Protein AF-A0A497IH81-F1 (afdb_monomer_lite)

Structure (mmCIF, N/CA/C/O backbone):
data_AF-A0A497IH81-F1
#
_entry.id   AF-A0A497IH81-F1
#
loop_
_atom_site.group_PDB
_atom_site.id
_atom_site.type_symbol
_atom_site.label_atom_id
_atom_site.label_alt_id
_atom_site.label_comp_id
_atom_site.label_asym_id
_atom_site.label_entity_id
_atom_site.label_seq_id
_atom_site.pdbx_PDB_ins_code
_atom_site.Cartn_x
_atom_site.Cartn_y
_atom_site.Cartn_z
_atom_site.occupancy
_atom_site.B_iso_or_equiv
_atom_site.auth_seq_id
_atom_site.auth_comp_id
_atom_site.auth_asym_id
_atom_site.auth_atom_id
_atom_site.pdbx_PDB_model_num
ATOM 1 N N . MET A 1 1 ? 4.148 -11.929 8.843 1.00 61.00 1 MET A N 1
ATOM 2 C CA . MET A 1 1 ? 2.865 -11.918 8.112 1.00 61.00 1 MET A CA 1
ATOM 3 C C . MET A 1 1 ? 1.764 -12.230 9.102 1.00 61.00 1 MET A C 1
ATOM 5 O O . MET A 1 1 ? 2.042 -12.974 10.034 1.00 61.00 1 MET A O 1
ATOM 9 N N . ILE A 1 2 ? 0.586 -11.619 8.957 1.00 70.62 2 ILE A N 1
ATOM 10 C CA . ILE A 1 2 ? -0.540 -11.852 9.871 1.00 70.62 2 ILE A CA 1
ATOM 11 C C . ILE A 1 2 ? -1.003 -13.308 9.686 1.00 70.62 2 ILE A C 1
ATOM 13 O O . ILE A 1 2 ? -1.305 -13.685 8.551 1.00 70.62 2 ILE A O 1
ATOM 17 N N . PRO A 1 3 ? -1.006 -14.147 10.740 1.00 80.69 3 PRO A N 1
ATOM 18 C CA . PRO A 1 3 ? -1.568 -15.491 10.659 1.00 80.69 3 PRO A CA 1
ATOM 19 C C . PRO A 1 3 ? -3.035 -15.436 10.228 1.00 80.69 3 PRO A C 1
ATOM 21 O O . PRO A 1 3 ? -3.759 -14.546 10.663 1.00 80.69 3 PRO A O 1
ATOM 24 N N . TYR A 1 4 ? -3.478 -16.398 9.416 1.00 88.88 4 TYR A N 1
ATOM 25 C CA . TYR A 1 4 ? -4.874 -16.497 8.964 1.00 88.88 4 TYR A CA 1
ATOM 26 C C . TYR A 1 4 ? -5.379 -15.273 8.179 1.00 88.88 4 TYR A C 1
ATOM 28 O O . TYR A 1 4 ? -6.547 -14.899 8.295 1.00 88.88 4 TYR A O 1
ATOM 36 N N . LEU A 1 5 ? -4.497 -14.620 7.409 1.00 93.50 5 LEU A N 1
ATOM 37 C CA . LEU A 1 5 ? -4.839 -13.458 6.580 1.00 93.50 5 LEU A CA 1
ATOM 38 C C . LEU A 1 5 ? -6.088 -13.704 5.719 1.00 93.50 5 LEU A C 1
ATOM 40 O O . LEU A 1 5 ? -6.977 -12.860 5.682 1.00 93.50 5 LEU A O 1
ATOM 44 N N . ASP A 1 6 ? -6.168 -14.875 5.095 1.00 94.19 6 ASP A N 1
ATOM 45 C CA . ASP A 1 6 ? -7.303 -15.354 4.303 1.00 94.19 6 ASP A CA 1
ATOM 46 C C . ASP A 1 6 ? -8.637 -15.265 5.061 1.00 94.19 6 ASP A C 1
ATOM 48 O O . ASP A 1 6 ? -9.638 -14.807 4.515 1.00 94.19 6 ASP A O 1
ATOM 52 N N . ARG A 1 7 ? -8.650 -15.619 6.351 1.00 95.25 7 ARG A N 1
ATOM 53 C CA . ARG A 1 7 ? -9.864 -15.570 7.179 1.00 95.25 7 ARG A CA 1
ATOM 54 C C . ARG A 1 7 ? -10.299 -14.142 7.481 1.00 95.25 7 ARG A C 1
ATOM 56 O O . ARG A 1 7 ? -11.493 -13.858 7.469 1.00 95.25 7 ARG A O 1
ATOM 63 N N . TYR A 1 8 ? -9.350 -13.242 7.748 1.00 93.88 8 TYR A N 1
ATOM 64 C CA . TYR A 1 8 ? -9.667 -11.825 7.951 1.00 93.88 8 TYR A CA 1
ATOM 65 C C . TYR A 1 8 ? -10.258 -11.204 6.683 1.00 93.88 8 TYR A C 1
ATOM 67 O O . TYR A 1 8 ? -11.238 -10.463 6.764 1.00 93.88 8 TYR A O 1
ATOM 75 N N . VAL A 1 9 ? -9.687 -11.539 5.523 1.00 96.69 9 VAL A N 1
ATOM 76 C CA . VAL A 1 9 ? -10.183 -11.083 4.222 1.00 96.69 9 VAL A CA 1
ATOM 77 C C . VAL A 1 9 ? -11.589 -11.627 3.954 1.00 96.69 9 VAL A C 1
ATOM 79 O O . VAL A 1 9 ? -12.484 -10.845 3.645 1.00 96.69 9 VAL A O 1
ATOM 82 N N . ASP A 1 10 ? -11.818 -12.931 4.135 1.00 97.06 10 ASP A N 1
ATOM 83 C CA . ASP A 1 10 ? -13.129 -13.563 3.930 1.00 97.06 10 ASP A CA 1
ATOM 84 C C . ASP A 1 10 ? -14.220 -12.925 4.805 1.00 97.06 10 ASP A C 1
ATOM 86 O O . ASP A 1 10 ? -15.277 -12.541 4.302 1.00 97.06 10 ASP A O 1
ATOM 90 N N . VAL A 1 11 ? -13.953 -12.721 6.100 1.00 97.25 11 VAL A N 1
ATOM 91 C CA . VAL A 1 11 ? -14.910 -12.063 7.006 1.00 97.25 11 VAL A CA 1
ATOM 92 C C . VAL A 1 11 ? -15.228 -10.639 6.544 1.00 97.25 11 VAL A C 1
ATOM 94 O O . VAL A 1 11 ? -16.402 -10.272 6.487 1.00 97.25 11 VAL A O 1
ATOM 97 N N . ALA A 1 12 ? -14.219 -9.842 6.184 1.00 96.69 12 ALA A N 1
ATOM 98 C CA . ALA A 1 12 ? -14.437 -8.476 5.711 1.00 96.69 12 ALA A CA 1
ATOM 99 C C . ALA A 1 12 ? -15.262 -8.439 4.411 1.00 96.69 12 ALA A C 1
ATOM 101 O O . ALA A 1 12 ? -16.205 -7.653 4.302 1.00 96.69 12 ALA A O 1
ATOM 102 N N . LYS A 1 13 ? -14.987 -9.339 3.461 1.00 97.00 13 LYS A N 1
ATOM 103 C CA . LYS A 1 13 ? -15.743 -9.425 2.202 1.00 97.00 13 LYS A CA 1
ATOM 104 C C . LYS A 1 13 ? -17.188 -9.869 2.415 1.00 97.00 13 LYS A C 1
ATOM 106 O O . LYS A 1 13 ? -18.089 -9.307 1.799 1.00 97.00 13 LYS A O 1
ATOM 111 N N . ARG A 1 14 ? -17.453 -10.806 3.336 1.00 97.56 14 ARG A N 1
ATOM 112 C CA . ARG A 1 14 ? -18.829 -11.208 3.707 1.00 97.56 14 ARG A CA 1
ATOM 113 C C . ARG A 1 14 ? -19.648 -10.070 4.313 1.00 97.56 14 ARG A C 1
ATOM 115 O O . ARG A 1 14 ? -20.869 -10.083 4.206 1.00 97.56 14 ARG A O 1
ATOM 122 N N . LEU A 1 15 ? -18.986 -9.092 4.928 1.00 97.44 15 LEU A N 1
ATOM 123 C CA . LEU A 1 15 ? -19.614 -7.866 5.427 1.00 97.44 15 LEU A CA 1
ATOM 124 C C . LEU A 1 15 ? -19.797 -6.795 4.333 1.00 97.44 15 LEU A C 1
ATOM 126 O O . LEU A 1 15 ? -20.306 -5.715 4.622 1.00 97.44 15 LEU A O 1
ATOM 130 N N . GLY A 1 16 ? -19.415 -7.088 3.085 1.00 97.38 16 GLY A N 1
ATOM 131 C CA . GLY A 1 16 ? -19.578 -6.198 1.935 1.00 97.38 16 GLY A CA 1
ATOM 132 C C . GLY A 1 16 ? -18.447 -5.186 1.745 1.00 97.38 16 GLY A C 1
ATOM 133 O O . GLY A 1 16 ? -18.622 -4.228 0.993 1.00 97.38 16 GLY A O 1
ATOM 134 N N . TYR A 1 17 ? -17.302 -5.357 2.415 1.00 97.12 17 TYR A N 1
ATOM 135 C CA . TYR A 1 17 ? -16.148 -4.474 2.241 1.00 97.12 17 TYR A CA 1
ATOM 136 C C . TYR A 1 17 ? -15.266 -4.902 1.062 1.00 97.12 17 TYR A C 1
ATOM 138 O O . TYR A 1 17 ? -15.066 -6.092 0.826 1.00 97.12 17 TYR A O 1
ATOM 146 N N . CYS A 1 18 ? -14.685 -3.913 0.379 1.00 96.56 18 CYS A N 1
ATOM 147 C CA . CYS A 1 18 ? -13.552 -4.106 -0.525 1.00 96.56 18 CYS A CA 1
ATOM 148 C C . CYS A 1 18 ? -12.262 -4.187 0.301 1.00 96.56 18 CYS A C 1
ATOM 150 O O . CYS A 1 18 ? -12.055 -3.383 1.218 1.00 96.56 18 CYS A O 1
ATOM 152 N N . VAL A 1 19 ? -11.411 -5.164 0.001 1.00 97.12 19 VAL A N 1
ATOM 153 C CA . VAL A 1 19 ? -10.234 -5.499 0.797 1.00 97.12 19 VAL A CA 1
ATOM 154 C C . VAL A 1 19 ? -8.971 -5.405 -0.046 1.00 97.12 19 VAL A C 1
ATOM 156 O O . VAL A 1 19 ? -8.788 -6.146 -1.010 1.00 97.12 19 VAL A O 1
ATOM 159 N N . THR A 1 20 ? -8.050 -4.555 0.400 1.00 96.81 20 THR A N 1
ATOM 160 C CA . THR A 1 20 ? -6.701 -4.440 -0.157 1.00 96.81 20 THR A CA 1
ATOM 161 C C . THR A 1 20 ? -5.677 -5.013 0.816 1.00 96.81 20 THR A C 1
ATOM 163 O O . THR A 1 20 ? -5.653 -4.648 1.995 1.00 96.81 20 THR A O 1
ATOM 166 N N . VAL A 1 21 ? -4.784 -5.873 0.326 1.00 96.81 21 VAL A N 1
ATOM 167 C CA . VAL A 1 21 ? -3.624 -6.360 1.084 1.00 96.81 21 VAL A CA 1
ATOM 168 C C . VAL A 1 21 ? -2.382 -5.592 0.658 1.00 96.81 21 VAL A C 1
ATOM 170 O O . VAL A 1 21 ? -1.907 -5.725 -0.465 1.00 96.81 21 VAL A O 1
ATOM 173 N N . VAL A 1 22 ? -1.808 -4.824 1.584 1.00 95.00 22 VAL A N 1
ATOM 174 C CA . VAL A 1 22 ? -0.529 -4.136 1.367 1.00 95.00 22 VAL A CA 1
ATOM 175 C C . VAL A 1 22 ? 0.619 -5.039 1.821 1.00 95.00 22 VAL A C 1
ATOM 177 O O . VAL A 1 22 ? 0.644 -5.507 2.962 1.00 95.00 22 VAL A O 1
ATOM 180 N N . THR A 1 23 ? 1.592 -5.286 0.946 1.00 95.25 23 THR A N 1
ATOM 181 C CA . THR A 1 23 ? 2.711 -6.205 1.191 1.00 95.25 23 THR A CA 1
ATOM 182 C C . THR A 1 23 ? 4.042 -5.614 0.739 1.00 95.25 23 THR A C 1
ATOM 184 O O . THR A 1 23 ? 4.115 -4.855 -0.219 1.00 95.25 23 THR A O 1
ATOM 187 N N . ASN A 1 24 ? 5.134 -5.992 1.404 1.00 93.69 24 ASN A N 1
ATOM 188 C CA . ASN A 1 24 ? 6.488 -5.721 0.913 1.00 93.69 24 ASN A CA 1
ATOM 189 C C . ASN A 1 24 ? 6.994 -6.798 -0.063 1.00 93.69 24 ASN A C 1
ATOM 191 O O . ASN A 1 24 ? 8.121 -6.696 -0.529 1.00 93.69 24 ASN A O 1
ATOM 195 N N . GLY A 1 25 ? 6.206 -7.845 -0.327 1.00 94.50 25 GLY A N 1
ATOM 196 C CA . GLY A 1 25 ? 6.586 -8.956 -1.201 1.00 94.50 25 GLY A CA 1
ATOM 197 C C . GLY A 1 25 ? 7.387 -10.071 -0.520 1.00 94.50 25 GLY A C 1
ATOM 198 O O . GLY A 1 25 ? 7.880 -10.964 -1.203 1.00 94.50 25 GLY A O 1
ATOM 199 N N . PHE A 1 26 ? 7.527 -10.081 0.814 1.00 94.06 26 PHE A N 1
ATOM 200 C CA . PHE A 1 26 ? 8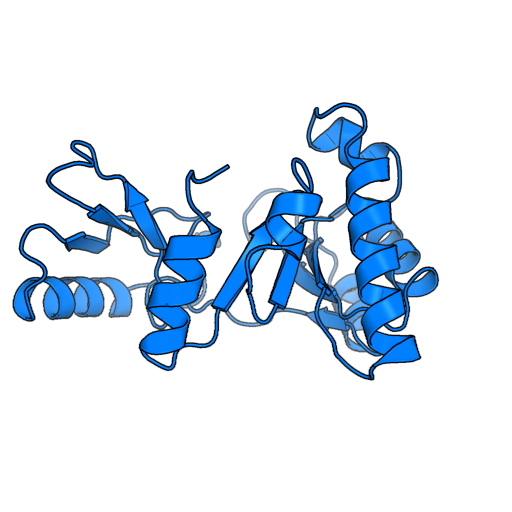.287 -11.140 1.496 1.00 94.06 26 PHE A CA 1
ATOM 201 C C . PHE A 1 26 ? 7.655 -12.532 1.317 1.00 94.06 26 PHE A C 1
ATOM 203 O O . PHE A 1 26 ? 8.387 -13.502 1.124 1.00 94.06 26 PHE A O 1
ATOM 210 N N . PHE A 1 27 ? 6.324 -12.628 1.361 1.00 94.12 27 PHE A N 1
ATOM 211 C CA . PHE A 1 27 ? 5.554 -13.865 1.166 1.00 94.12 27 PHE A CA 1
ATOM 212 C C . PHE A 1 27 ? 4.529 -13.650 0.038 1.00 94.12 27 PHE A C 1
ATOM 214 O O . PHE A 1 27 ? 3.377 -13.308 0.314 1.00 94.12 27 PHE A O 1
ATOM 221 N N . PRO A 1 28 ? 4.951 -13.758 -1.232 1.00 95.00 28 PRO A N 1
ATOM 222 C CA . PRO A 1 28 ? 4.112 -13.384 -2.366 1.00 95.00 28 PRO A CA 1
ATOM 223 C C . PRO A 1 28 ? 2.888 -14.294 -2.516 1.00 95.00 28 PRO A C 1
ATOM 225 O O . PRO A 1 28 ? 1.781 -13.790 -2.684 1.00 95.00 28 PRO A O 1
ATOM 228 N N . ASP A 1 29 ? 3.050 -15.608 -2.342 1.00 94.69 29 ASP A N 1
ATOM 229 C CA . ASP A 1 29 ? 1.943 -16.556 -2.501 1.00 94.69 29 ASP A CA 1
ATOM 230 C C . ASP A 1 29 ? 0.820 -16.292 -1.502 1.00 94.69 29 ASP A C 1
ATOM 232 O O . ASP A 1 29 ? -0.350 -16.326 -1.859 1.00 94.69 29 ASP A O 1
ATOM 236 N N . THR A 1 30 ? 1.140 -15.958 -0.254 1.00 94.31 30 THR A N 1
ATOM 237 C CA . THR A 1 30 ? 0.095 -15.655 0.727 1.00 94.31 30 THR A CA 1
ATOM 238 C C . THR A 1 30 ? -0.671 -14.377 0.386 1.00 94.31 30 THR A C 1
ATOM 240 O O . THR A 1 30 ? -1.854 -14.294 0.696 1.00 94.31 30 THR A O 1
ATOM 243 N N . ALA A 1 31 ? -0.040 -13.393 -0.263 1.00 95.06 31 ALA A N 1
ATOM 244 C CA . ALA A 1 31 ? -0.755 -12.218 -0.755 1.00 95.06 31 ALA A CA 1
ATOM 245 C C . ALA A 1 31 ? -1.686 -12.592 -1.923 1.00 95.06 31 ALA A C 1
ATOM 247 O O . ALA A 1 31 ? -2.870 -12.263 -1.873 1.00 95.06 31 ALA A O 1
ATOM 248 N N . LEU A 1 32 ? -1.184 -13.341 -2.914 1.00 94.69 32 LEU A N 1
ATOM 249 C CA . LEU A 1 32 ? -1.951 -13.782 -4.092 1.00 94.69 32 LEU A CA 1
ATOM 250 C C . LEU A 1 32 ? -3.177 -14.629 -3.724 1.00 94.69 32 LEU A C 1
ATOM 252 O O . LEU A 1 32 ? -4.253 -14.446 -4.293 1.00 94.69 32 LEU A O 1
ATOM 256 N N . HIS A 1 33 ? -3.027 -15.513 -2.737 1.00 94.25 33 HIS A N 1
ATOM 257 C CA . HIS A 1 33 ? -4.078 -16.427 -2.282 1.00 94.25 33 HIS A CA 1
ATOM 258 C C . HIS A 1 33 ? -4.901 -15.879 -1.106 1.00 94.25 33 HIS A C 1
ATOM 260 O O . HIS A 1 33 ? -5.699 -16.608 -0.525 1.00 94.25 33 HIS A O 1
ATOM 266 N N . SER A 1 34 ? -4.729 -14.606 -0.736 1.00 95.50 34 SER A N 1
ATOM 267 C CA . SER A 1 34 ? -5.453 -14.006 0.395 1.00 95.50 34 SER A CA 1
ATOM 268 C C . SER A 1 34 ? -6.955 -13.826 0.148 1.00 95.50 34 SER A C 1
ATOM 270 O O . SER A 1 34 ? -7.699 -13.626 1.101 1.00 95.50 34 SER A O 1
ATOM 272 N N . GLY A 1 35 ? -7.403 -13.867 -1.113 1.00 95.06 35 GLY A N 1
ATOM 273 C CA . GLY A 1 35 ? -8.784 -13.557 -1.508 1.00 95.06 35 GLY A CA 1
ATOM 274 C C . GLY A 1 35 ? -9.099 -12.057 -1.585 1.00 95.06 35 GLY A C 1
ATOM 275 O O . GLY A 1 35 ? -10.260 -11.689 -1.793 1.00 95.06 35 GLY A O 1
ATOM 276 N N . ALA A 1 36 ? -8.085 -11.203 -1.403 1.00 96.75 36 ALA A N 1
ATOM 277 C CA . ALA A 1 36 ? -8.209 -9.752 -1.489 1.00 96.75 36 ALA A CA 1
ATOM 278 C C . ALA A 1 36 ? -8.580 -9.305 -2.908 1.00 96.75 36 ALA A C 1
ATOM 280 O O . ALA A 1 36 ? -8.240 -9.980 -3.881 1.00 96.75 36 ALA A O 1
ATOM 281 N N . ASP A 1 37 ? -9.261 -8.165 -2.999 1.00 96.56 37 ASP A N 1
ATOM 282 C CA . ASP A 1 37 ? -9.638 -7.544 -4.271 1.00 96.56 37 ASP A CA 1
ATOM 283 C C . ASP A 1 37 ? -8.414 -6.902 -4.935 1.00 96.56 37 ASP A C 1
ATOM 285 O O . ASP A 1 37 ? -8.215 -7.025 -6.137 1.00 96.56 37 ASP A O 1
ATOM 289 N N . PHE A 1 38 ? -7.535 -6.300 -4.127 1.00 97.19 38 PHE A N 1
ATOM 290 C CA . PHE A 1 38 ? -6.280 -5.719 -4.596 1.00 97.19 38 PHE A CA 1
ATOM 291 C C . PHE A 1 38 ? -5.097 -6.113 -3.714 1.00 97.19 38 PHE A C 1
ATOM 293 O O . PHE A 1 38 ? -5.212 -6.282 -2.495 1.00 97.19 38 PHE A O 1
ATOM 300 N N . ILE A 1 39 ? -3.921 -6.189 -4.328 1.00 97.88 39 ILE A N 1
ATOM 301 C CA . ILE A 1 39 ? -2.638 -6.384 -3.659 1.00 97.88 39 ILE A CA 1
ATOM 302 C C . ILE A 1 39 ? -1.749 -5.187 -3.980 1.00 97.88 39 ILE A C 1
ATOM 304 O O . ILE A 1 39 ? -1.295 -5.023 -5.109 1.00 97.88 39 ILE A O 1
ATOM 308 N N . GLU A 1 40 ? -1.461 -4.370 -2.972 1.00 97.75 40 GLU A N 1
ATOM 309 C CA . GLU A 1 40 ? -0.520 -3.259 -3.094 1.00 97.75 40 GLU A CA 1
ATOM 310 C C . GLU A 1 40 ? 0.888 -3.719 -2.715 1.00 97.75 40 GLU A C 1
ATOM 312 O O . GLU A 1 40 ? 1.175 -4.037 -1.556 1.00 97.75 40 GLU A O 1
ATOM 317 N N . VAL A 1 41 ? 1.796 -3.732 -3.686 1.00 97.94 41 VAL A N 1
ATOM 318 C CA . VAL A 1 41 ? 3.186 -4.141 -3.486 1.00 97.94 41 VAL A CA 1
ATOM 319 C C . VAL A 1 41 ? 4.050 -2.911 -3.253 1.00 97.94 41 VAL A C 1
ATOM 321 O O . VAL A 1 41 ? 4.175 -2.046 -4.116 1.00 97.94 41 VAL A O 1
ATOM 324 N N . SER A 1 42 ? 4.670 -2.837 -2.077 1.00 96.69 42 SER A N 1
ATOM 325 C CA . SER A 1 42 ? 5.605 -1.766 -1.730 1.00 96.69 42 SER A CA 1
ATOM 326 C C . SER A 1 42 ? 6.904 -1.923 -2.517 1.00 96.69 42 SER A C 1
ATOM 328 O O . SER A 1 42 ? 7.727 -2.788 -2.198 1.00 96.69 42 SER A O 1
ATOM 330 N N . LEU A 1 43 ? 7.094 -1.068 -3.516 1.00 97.88 43 LEU A N 1
ATOM 331 C CA . LEU A 1 43 ? 8.258 -1.073 -4.391 1.00 97.88 43 LEU A CA 1
ATOM 332 C C . LEU A 1 43 ? 8.698 0.367 -4.656 1.00 97.88 43 LEU A C 1
ATOM 334 O O . LEU A 1 43 ? 8.019 1.101 -5.364 1.00 97.88 43 LEU A O 1
ATOM 338 N N . ASP A 1 44 ? 9.831 0.759 -4.073 1.00 96.62 44 ASP A N 1
ATOM 339 C CA . ASP A 1 44 ? 10.325 2.138 -4.148 1.00 96.62 44 ASP A CA 1
ATOM 340 C C . ASP A 1 44 ? 11.533 2.263 -5.089 1.00 96.62 44 ASP A C 1
ATOM 342 O O . ASP A 1 44 ? 11.788 3.339 -5.616 1.00 96.62 44 ASP A O 1
ATOM 346 N N . TYR A 1 45 ? 12.283 1.179 -5.305 1.00 97.94 45 TYR A N 1
ATOM 347 C CA . TYR A 1 45 ? 13.519 1.171 -6.088 1.00 97.94 45 TYR A CA 1
ATOM 348 C C . TYR A 1 45 ? 13.532 0.040 -7.122 1.00 97.94 45 TYR A C 1
ATOM 350 O O . TYR A 1 45 ? 12.950 -1.016 -6.896 1.00 97.94 45 TYR A O 1
ATOM 358 N N . TRP A 1 46 ? 14.241 0.212 -8.239 1.00 97.69 46 TRP A N 1
ATOM 359 C CA . TRP A 1 46 ? 14.361 -0.818 -9.268 1.00 97.69 46 TRP A CA 1
ATOM 360 C C . TRP A 1 46 ? 15.508 -1.788 -8.949 1.00 97.69 46 TRP A C 1
ATOM 362 O O . TRP A 1 46 ? 16.608 -1.381 -8.564 1.00 97.69 46 TRP A O 1
ATOM 372 N N . GLY A 1 47 ? 15.287 -3.088 -9.155 1.00 96.06 47 GLY A N 1
ATOM 373 C CA . GLY A 1 47 ? 16.341 -4.096 -9.040 1.00 96.06 47 GLY A CA 1
ATOM 374 C C . GLY A 1 47 ? 16.832 -4.330 -7.608 1.00 96.06 47 GLY A C 1
ATOM 375 O O . GLY A 1 47 ? 16.094 -4.211 -6.629 1.00 96.06 47 GLY A O 1
ATOM 376 N N . GLU A 1 48 ? 18.118 -4.666 -7.479 1.00 93.62 48 GLU A N 1
ATOM 377 C CA . GLU A 1 48 ? 18.751 -4.986 -6.192 1.00 93.62 48 GLU A CA 1
ATOM 378 C C . GLU A 1 48 ? 18.760 -3.812 -5.203 1.00 93.62 48 GLU A C 1
ATOM 380 O O . GLU A 1 48 ? 18.825 -4.040 -3.995 1.00 93.62 48 GLU A O 1
ATOM 385 N N . LYS A 1 49 ? 18.618 -2.565 -5.678 1.00 95.44 49 LYS A N 1
ATOM 386 C CA . LYS A 1 49 ? 18.507 -1.381 -4.809 1.00 95.44 49 LYS A CA 1
ATOM 387 C C . LYS A 1 49 ? 17.322 -1.510 -3.838 1.00 95.44 49 LYS A C 1
ATOM 389 O O . LYS A 1 49 ? 17.448 -1.127 -2.676 1.00 95.44 49 LYS A O 1
ATOM 394 N N . GLN A 1 50 ? 16.216 -2.140 -4.255 1.00 95.62 50 GLN A N 1
ATOM 395 C CA . GLN A 1 50 ? 15.072 -2.443 -3.380 1.00 95.62 50 GLN A CA 1
ATOM 396 C C . GLN A 1 50 ? 15.434 -3.428 -2.265 1.00 95.62 50 GLN A C 1
ATOM 398 O O . GLN A 1 50 ? 15.022 -3.284 -1.116 1.00 95.62 50 GLN A O 1
ATOM 403 N N . GLU A 1 51 ? 16.198 -4.461 -2.597 1.00 94.75 51 GLU A N 1
ATOM 404 C CA . GLU A 1 51 ? 16.638 -5.473 -1.641 1.00 94.75 51 GLU A CA 1
ATOM 405 C C . GLU A 1 51 ? 17.633 -4.895 -0.632 1.00 94.75 51 GLU A C 1
ATOM 407 O O . GLU A 1 51 ? 17.514 -5.154 0.568 1.00 94.75 51 GLU A O 1
ATOM 412 N N . GLN A 1 52 ? 18.559 -4.058 -1.100 1.00 94.38 52 GLN A N 1
ATOM 413 C CA . GLN A 1 52 ? 19.537 -3.373 -0.260 1.00 94.38 52 GLN A CA 1
ATOM 414 C C . GLN A 1 52 ? 18.864 -2.387 0.702 1.00 94.38 52 GLN A C 1
ATOM 416 O O . GLN A 1 52 ? 19.155 -2.411 1.900 1.00 94.38 52 GLN A O 1
ATOM 421 N N . SER A 1 53 ? 17.917 -1.574 0.217 1.00 92.50 53 SER A N 1
ATOM 422 C CA . SER A 1 53 ? 17.203 -0.597 1.052 1.00 92.50 53 SER A CA 1
ATOM 423 C C . SER A 1 53 ? 16.341 -1.271 2.124 1.00 92.50 53 SER A C 1
ATOM 425 O O . SER A 1 53 ? 16.280 -0.804 3.262 1.00 92.50 53 SER A O 1
ATOM 427 N N . ARG A 1 54 ? 15.721 -2.414 1.798 1.00 91.19 54 ARG A N 1
ATOM 428 C CA . ARG A 1 54 ? 14.871 -3.182 2.722 1.00 91.19 54 ARG A CA 1
ATOM 429 C C . ARG A 1 54 ? 15.635 -4.200 3.571 1.00 91.19 54 ARG A C 1
ATOM 431 O O . ARG A 1 54 ? 15.069 -4.698 4.541 1.00 91.19 54 ARG A O 1
ATOM 438 N N . ARG A 1 55 ? 16.897 -4.493 3.237 1.00 93.75 55 ARG A N 1
ATOM 439 C CA . ARG A 1 55 ? 17.756 -5.509 3.878 1.00 93.75 55 ARG A CA 1
ATOM 440 C C . ARG A 1 55 ? 17.130 -6.910 3.887 1.00 93.75 55 ARG A C 1
ATOM 442 O O . ARG A 1 55 ? 17.221 -7.635 4.876 1.00 93.75 55 ARG A O 1
ATOM 449 N N . VAL A 1 56 ? 16.484 -7.297 2.784 1.00 93.38 56 VAL A N 1
ATOM 450 C CA . VAL A 1 56 ? 15.807 -8.599 2.647 1.00 93.38 56 VAL A CA 1
ATOM 451 C C . VAL A 1 56 ? 16.309 -9.336 1.415 1.00 93.38 56 VAL A C 1
ATOM 453 O O . VAL A 1 56 ? 15.996 -8.954 0.291 1.00 93.38 56 VAL A O 1
ATOM 456 N N . LYS A 1 57 ? 17.016 -10.450 1.633 1.00 94.44 57 LYS A N 1
ATOM 457 C CA . LYS A 1 57 ? 17.589 -11.231 0.537 1.00 94.44 57 LYS A CA 1
ATOM 458 C C . LYS A 1 57 ? 16.530 -11.872 -0.366 1.00 94.44 57 LYS A C 1
ATOM 460 O O . LYS A 1 57 ? 15.616 -12.547 0.119 1.00 94.44 57 LYS A O 1
ATOM 465 N N . GLY A 1 58 ? 16.701 -11.741 -1.679 1.00 94.62 58 GLY A N 1
ATOM 466 C CA . GLY A 1 58 ? 15.803 -12.278 -2.700 1.00 94.62 58 GLY A CA 1
ATOM 467 C C . GLY A 1 58 ? 14.457 -11.557 -2.785 1.00 94.62 58 GLY A C 1
ATOM 468 O O . GLY A 1 58 ? 13.517 -12.120 -3.352 1.00 94.62 58 GLY A O 1
ATOM 469 N N . LEU A 1 59 ? 14.341 -10.357 -2.207 1.00 95.81 59 LEU A N 1
ATOM 470 C CA . LEU A 1 59 ? 13.099 -9.585 -2.206 1.00 95.81 59 LEU A CA 1
ATOM 471 C C . LEU A 1 59 ? 12.706 -9.175 -3.622 1.00 95.81 59 LEU A C 1
ATOM 473 O O . LEU A 1 59 ? 11.545 -9.326 -3.995 1.00 95.81 59 LEU A O 1
ATOM 477 N N . TRP A 1 60 ? 13.683 -8.730 -4.419 1.00 96.56 60 TRP A N 1
ATOM 478 C CA . TRP A 1 60 ? 13.450 -8.303 -5.797 1.00 96.56 60 TRP A CA 1
ATOM 479 C C . TRP A 1 60 ? 12.764 -9.401 -6.612 1.00 96.56 60 TRP A C 1
ATOM 481 O O . TRP A 1 60 ? 11.690 -9.178 -7.156 1.00 96.56 60 TRP A O 1
ATOM 491 N N . ARG A 1 61 ? 13.300 -10.630 -6.580 1.00 97.31 61 ARG A N 1
ATOM 492 C CA . ARG A 1 61 ? 12.717 -11.784 -7.285 1.00 97.31 61 ARG A CA 1
ATOM 493 C C . ARG A 1 61 ? 11.261 -12.049 -6.885 1.00 97.31 61 ARG A C 1
ATOM 495 O O . ARG A 1 61 ? 10.450 -12.392 -7.737 1.00 97.31 61 ARG A O 1
ATOM 502 N N . ARG A 1 62 ? 10.931 -11.923 -5.595 1.00 97.50 62 ARG A N 1
ATOM 503 C CA . ARG A 1 62 ? 9.567 -12.162 -5.089 1.00 97.50 62 ARG A CA 1
ATOM 504 C C . ARG A 1 62 ? 8.601 -11.059 -5.513 1.00 97.50 62 ARG A C 1
ATOM 506 O O . ARG A 1 62 ? 7.459 -11.357 -5.839 1.00 97.50 62 ARG A O 1
ATOM 513 N N . ILE A 1 63 ? 9.063 -9.809 -5.529 1.00 97.50 63 ILE A N 1
ATOM 514 C CA . ILE A 1 63 ? 8.289 -8.679 -6.050 1.00 97.50 63 ILE A CA 1
ATOM 515 C C . ILE A 1 63 ? 8.063 -8.848 -7.552 1.00 97.50 63 ILE A C 1
ATOM 517 O O . ILE A 1 63 ? 6.929 -8.744 -7.993 1.00 97.50 63 ILE A O 1
ATOM 521 N N . THR A 1 64 ? 9.100 -9.176 -8.327 1.00 97.62 64 THR A N 1
ATOM 522 C CA . THR A 1 64 ? 8.968 -9.442 -9.767 1.00 97.62 64 THR A CA 1
ATOM 523 C C . THR A 1 64 ? 7.937 -10.531 -10.041 1.00 97.62 64 THR A C 1
ATOM 525 O O . THR A 1 64 ? 7.093 -10.342 -10.901 1.00 97.62 64 THR A O 1
ATOM 528 N N . TYR A 1 65 ? 7.942 -11.622 -9.272 1.00 98.00 65 TYR A N 1
ATOM 529 C CA . TYR A 1 65 ? 6.906 -12.651 -9.378 1.00 98.00 65 TYR A CA 1
ATOM 530 C C . TYR A 1 65 ? 5.490 -12.089 -9.156 1.00 98.00 65 TYR A C 1
ATOM 532 O O . TYR A 1 65 ? 4.620 -12.334 -9.981 1.00 98.00 65 TYR A O 1
ATOM 540 N N . LEU A 1 66 ? 5.263 -11.265 -8.122 1.00 97.50 66 LEU A N 1
ATOM 541 C CA . LEU A 1 66 ? 3.961 -10.605 -7.920 1.00 97.50 66 LEU A CA 1
ATOM 542 C C . LEU A 1 66 ? 3.557 -9.710 -9.097 1.00 97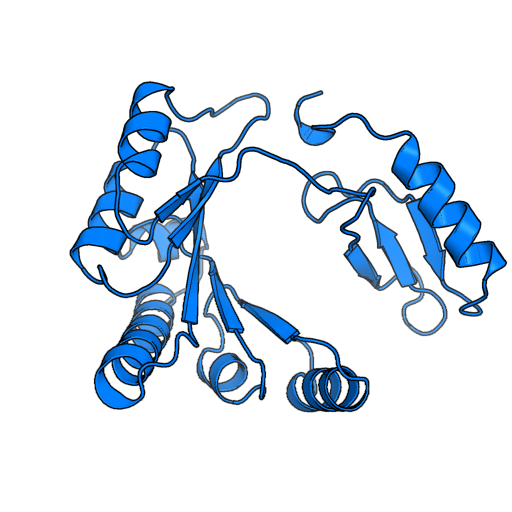.50 66 LEU A C 1
ATOM 544 O O . LEU A 1 66 ? 2.387 -9.687 -9.464 1.00 97.50 66 LEU A O 1
ATOM 548 N N . LEU A 1 67 ? 4.506 -8.965 -9.668 1.00 97.88 67 LEU A N 1
ATOM 549 C CA . LEU A 1 67 ? 4.230 -8.084 -10.802 1.00 97.88 67 LEU A CA 1
ATOM 550 C C . LEU A 1 67 ? 3.906 -8.879 -12.069 1.00 97.88 67 LEU A C 1
ATOM 552 O O . LEU A 1 67 ? 2.959 -8.530 -12.759 1.00 97.88 67 LEU A O 1
ATOM 556 N N . GLU A 1 68 ? 4.626 -9.963 -12.355 1.00 98.00 68 GLU A N 1
ATOM 557 C CA . GLU A 1 68 ? 4.324 -10.816 -13.512 1.00 98.00 68 GLU A CA 1
ATOM 558 C C . GLU A 1 68 ? 2.954 -11.501 -13.372 1.00 98.00 68 GLU A C 1
ATOM 560 O O . GLU A 1 68 ? 2.194 -11.545 -14.336 1.00 98.00 68 GLU A O 1
ATOM 565 N N . GLU A 1 69 ? 2.577 -11.946 -12.168 1.00 96.88 69 GLU A N 1
ATOM 566 C CA . GLU A 1 69 ? 1.223 -12.457 -11.903 1.00 96.88 69 GLU A CA 1
ATOM 567 C C . GLU A 1 69 ? 0.154 -11.368 -12.075 1.00 96.88 69 GLU A C 1
ATOM 569 O O . GLU A 1 69 ? -0.892 -11.598 -12.678 1.00 96.88 69 GLU A O 1
ATOM 574 N N . GLY A 1 70 ? 0.427 -10.154 -11.591 1.00 96.25 70 GLY A N 1
ATOM 575 C CA . GLY A 1 70 ? -0.436 -8.991 -11.787 1.00 96.25 70 GLY A CA 1
ATOM 576 C C . GLY A 1 70 ? -0.661 -8.657 -13.257 1.00 96.25 70 GLY A C 1
ATOM 577 O O . GLY A 1 70 ? -1.799 -8.520 -13.699 1.00 96.25 70 GLY A O 1
ATOM 578 N N . ARG A 1 71 ? 0.433 -8.579 -14.016 1.00 97.00 71 ARG A N 1
ATOM 579 C CA . ARG A 1 71 ? 0.432 -8.375 -15.463 1.00 97.00 71 ARG A CA 1
ATOM 580 C C . ARG A 1 71 ? -0.384 -9.446 -16.176 1.00 97.00 71 ARG A C 1
ATOM 582 O O . ARG A 1 71 ? -1.195 -9.110 -17.032 1.00 97.00 71 ARG A O 1
ATOM 589 N N . ARG A 1 72 ? -0.182 -10.717 -15.826 1.00 96.44 72 ARG A N 1
ATOM 590 C CA . ARG A 1 72 ? -0.918 -11.842 -16.409 1.00 96.44 72 ARG A CA 1
ATOM 591 C C . ARG A 1 72 ? -2.427 -11.683 -16.217 1.00 96.44 72 ARG A C 1
ATOM 593 O O . ARG A 1 72 ? -3.149 -11.747 -17.204 1.00 96.44 72 ARG A O 1
ATOM 600 N N . ASN A 1 73 ? -2.882 -11.365 -15.002 1.00 94.31 73 ASN A N 1
ATOM 601 C CA . ASN A 1 73 ? -4.307 -11.131 -14.725 1.00 94.31 73 ASN A CA 1
ATOM 602 C C . ASN A 1 73 ? -4.881 -9.991 -15.583 1.00 94.31 73 ASN A C 1
ATOM 604 O O . ASN A 1 73 ? -5.967 -10.115 -16.141 1.00 94.31 73 ASN A O 1
ATOM 608 N N . ILE A 1 74 ? -4.136 -8.897 -15.755 1.00 96.06 74 ILE A N 1
ATOM 609 C CA . ILE A 1 74 ? -4.591 -7.768 -16.578 1.00 96.06 74 ILE A CA 1
ATOM 610 C C . ILE A 1 74 ? -4.685 -8.166 -18.055 1.00 96.06 74 ILE A C 1
ATOM 612 O O . ILE A 1 74 ? -5.671 -7.851 -18.716 1.00 96.06 74 ILE A O 1
ATOM 616 N N . LEU A 1 75 ? -3.668 -8.849 -18.584 1.00 94.81 75 LEU A N 1
ATOM 617 C CA . LEU A 1 75 ? -3.592 -9.179 -20.009 1.00 94.81 75 LEU A CA 1
ATOM 618 C C . LEU A 1 75 ? -4.533 -10.319 -20.419 1.00 94.81 75 LEU A C 1
ATOM 620 O O . LEU A 1 75 ? -5.031 -10.312 -21.543 1.00 94.81 75 LEU A O 1
ATOM 624 N N . GLU A 1 76 ? -4.755 -11.297 -19.542 1.00 95.81 76 GLU A N 1
ATOM 625 C CA . GLU A 1 76 ? -5.561 -12.486 -19.841 1.00 95.81 76 GLU A CA 1
ATOM 626 C C . GLU A 1 76 ? -7.018 -12.336 -19.382 1.00 95.81 76 GLU A C 1
ATOM 628 O O . GLU A 1 76 ? -7.927 -12.792 -20.075 1.00 95.81 76 GLU A O 1
ATOM 633 N N . GLU A 1 77 ? -7.253 -11.675 -18.245 1.00 93.88 77 GLU A N 1
ATOM 634 C CA . GLU A 1 77 ? -8.567 -11.611 -17.587 1.00 93.88 77 GLU A CA 1
ATOM 635 C C . GLU A 1 77 ? -9.153 -10.189 -17.571 1.00 93.88 77 GLU A C 1
ATOM 637 O O . GLU A 1 77 ? -10.338 -10.007 -17.293 1.00 93.88 77 GLU A O 1
ATOM 642 N N . GLY A 1 78 ? -8.350 -9.168 -17.894 1.00 92.12 78 GLY A N 1
ATOM 643 C CA . GLY A 1 78 ? -8.761 -7.765 -17.814 1.00 92.12 78 GLY A CA 1
ATOM 644 C C . GLY A 1 78 ? -8.892 -7.243 -16.379 1.00 92.12 78 GLY A C 1
ATOM 645 O O . GLY A 1 78 ? -9.471 -6.176 -16.175 1.00 92.12 78 GLY A O 1
ATOM 646 N N . GLU A 1 79 ? -8.379 -7.975 -15.384 1.00 92.69 79 GLU A N 1
ATOM 647 C CA . GLU A 1 79 ? -8.534 -7.651 -13.964 1.00 92.69 79 GLU A CA 1
ATOM 648 C C . GLU A 1 79 ? -7.242 -7.083 -13.362 1.00 92.69 79 GLU A C 1
ATOM 650 O O . GLU A 1 79 ? -6.176 -7.703 -13.379 1.00 92.69 79 GLU A O 1
ATOM 655 N N . VAL A 1 80 ? -7.347 -5.901 -12.750 1.00 93.38 80 VAL A N 1
ATOM 656 C CA . VAL A 1 80 ? -6.254 -5.305 -11.976 1.00 93.38 80 VAL A CA 1
ATOM 657 C C . VAL A 1 80 ? -6.263 -5.885 -10.568 1.00 93.38 80 VAL A C 1
ATOM 659 O O . VAL A 1 80 ? -6.961 -5.391 -9.689 1.00 93.38 80 VAL A O 1
ATOM 662 N N . LYS A 1 81 ? -5.437 -6.905 -10.337 1.00 94.62 81 LYS A N 1
ATOM 663 C CA . LYS A 1 81 ? -5.289 -7.520 -9.008 1.00 94.62 81 LYS A CA 1
ATOM 664 C C . LYS A 1 81 ? -4.084 -7.015 -8.220 1.00 94.62 81 LYS A C 1
ATOM 666 O O . LYS A 1 81 ? -4.096 -7.009 -6.992 1.00 94.62 81 LYS A O 1
ATOM 671 N N . VAL A 1 82 ? -3.023 -6.607 -8.911 1.00 97.69 82 VAL A N 1
ATOM 672 C CA . VAL A 1 82 ? -1.769 -6.148 -8.299 1.00 97.69 82 VAL A CA 1
ATOM 673 C C . VAL A 1 82 ? -1.516 -4.707 -8.707 1.00 97.69 82 VAL A C 1
ATOM 675 O O . VAL A 1 82 ? -1.656 -4.348 -9.871 1.00 97.69 82 VAL A O 1
ATOM 678 N N . VAL A 1 83 ? -1.124 -3.897 -7.732 1.00 98.25 83 VAL A N 1
ATOM 679 C CA . VAL A 1 83 ? -0.828 -2.475 -7.877 1.00 98.25 83 VAL A CA 1
ATOM 680 C C . VAL A 1 83 ? 0.515 -2.203 -7.212 1.00 98.25 83 VAL A C 1
ATOM 682 O O . VAL A 1 83 ? 0.809 -2.728 -6.135 1.00 98.25 83 VAL A O 1
ATOM 685 N N . VAL A 1 84 ? 1.353 -1.377 -7.828 1.00 98.50 84 VAL A N 1
ATOM 686 C CA . VAL A 1 84 ? 2.584 -0.904 -7.191 1.00 98.50 84 VAL A CA 1
ATOM 687 C C . VAL A 1 84 ? 2.251 0.270 -6.283 1.00 98.50 84 VAL A C 1
ATOM 689 O O . VAL A 1 84 ? 1.606 1.226 -6.698 1.00 98.50 84 VAL A O 1
ATOM 692 N N . ARG A 1 85 ? 2.749 0.239 -5.049 1.00 97.44 85 ARG A N 1
ATOM 693 C CA . ARG A 1 85 ? 2.750 1.390 -4.146 1.00 97.44 85 ARG A CA 1
ATOM 694 C C . ARG A 1 85 ? 4.188 1.853 -3.942 1.00 97.44 85 ARG A C 1
ATOM 696 O O . ARG A 1 85 ? 4.947 1.202 -3.223 1.00 97.44 85 ARG A O 1
ATOM 703 N N . ALA A 1 86 ? 4.540 2.984 -4.540 1.00 96.50 86 ALA A N 1
ATOM 704 C CA . ALA A 1 86 ? 5.879 3.557 -4.477 1.00 96.50 86 ALA A CA 1
ATOM 705 C C . ALA A 1 86 ? 5.900 4.788 -3.571 1.00 96.50 86 ALA A C 1
ATOM 707 O O . ALA A 1 86 ? 5.066 5.682 -3.690 1.00 96.50 86 ALA A O 1
ATOM 708 N N . THR A 1 87 ? 6.864 4.862 -2.662 1.00 93.31 87 THR A N 1
ATOM 709 C CA . THR A 1 87 ? 7.187 6.091 -1.935 1.00 93.31 87 THR A CA 1
ATOM 710 C C . THR A 1 87 ? 8.190 6.877 -2.767 1.00 93.31 87 THR A C 1
ATOM 712 O O . THR A 1 87 ? 9.253 6.351 -3.081 1.00 93.31 87 THR A O 1
ATOM 715 N N . LEU A 1 88 ? 7.870 8.115 -3.141 1.00 94.00 88 LEU A N 1
ATOM 716 C CA . LEU A 1 88 ? 8.785 8.962 -3.908 1.00 94.00 88 LEU A CA 1
ATOM 717 C C . LEU A 1 88 ? 9.671 9.766 -2.948 1.00 94.00 88 LEU A C 1
ATOM 719 O O . LEU A 1 88 ? 9.174 10.568 -2.150 1.00 94.00 88 LEU A O 1
ATOM 723 N N . PHE A 1 89 ? 10.972 9.514 -3.047 1.00 91.88 89 PHE A N 1
ATOM 724 C CA . PHE A 1 89 ? 12.079 10.212 -2.397 1.00 91.88 89 PHE A CA 1
ATOM 725 C C . PHE A 1 89 ? 12.774 11.134 -3.418 1.00 91.88 89 PHE A C 1
ATOM 727 O O . PHE A 1 89 ? 12.307 11.279 -4.546 1.00 91.88 89 PHE A O 1
ATOM 734 N N . ASP A 1 90 ? 13.884 11.771 -3.044 1.00 91.31 90 ASP A N 1
ATOM 735 C CA . ASP A 1 90 ? 14.677 12.615 -3.956 1.00 91.31 90 ASP A CA 1
ATOM 736 C C . ASP A 1 90 ? 15.610 11.817 -4.890 1.00 91.31 90 ASP A C 1
ATOM 738 O O . ASP A 1 90 ? 16.210 12.389 -5.799 1.00 91.31 90 ASP A O 1
ATOM 742 N N . ASP A 1 91 ? 15.753 10.506 -4.665 1.00 93.94 91 ASP A N 1
ATOM 743 C CA . ASP A 1 91 ? 16.778 9.670 -5.298 1.00 93.94 91 ASP A CA 1
ATOM 744 C C . ASP A 1 91 ? 16.223 8.505 -6.134 1.00 93.94 91 ASP A C 1
ATOM 746 O O . ASP A 1 91 ? 16.999 7.706 -6.670 1.00 93.94 91 ASP A O 1
ATOM 750 N N . ASN A 1 92 ? 14.896 8.369 -6.230 1.00 95.88 92 ASN A N 1
ATOM 751 C CA . ASN A 1 92 ? 14.248 7.189 -6.812 1.00 95.88 92 ASN A CA 1
ATOM 752 C C . ASN A 1 92 ? 13.242 7.485 -7.932 1.00 95.88 92 ASN A C 1
ATOM 754 O O . ASN A 1 92 ? 12.592 6.566 -8.427 1.00 95.88 92 ASN A O 1
ATOM 758 N N . PHE A 1 93 ? 13.147 8.732 -8.397 1.00 97.31 93 PHE A N 1
ATOM 759 C CA . PHE A 1 93 ? 12.311 9.082 -9.550 1.00 97.31 93 PHE A CA 1
ATOM 760 C C . PHE A 1 93 ? 12.618 8.200 -10.776 1.00 97.31 93 PHE A C 1
ATOM 762 O O . PHE A 1 93 ? 11.724 7.588 -11.357 1.00 97.31 93 PHE A O 1
ATOM 769 N N . GLN A 1 94 ? 13.903 8.041 -11.116 1.00 97.81 94 GLN A N 1
ATOM 770 C CA . GLN A 1 94 ? 14.339 7.197 -12.238 1.00 97.81 94 GLN A CA 1
ATOM 771 C C . GLN A 1 94 ? 14.027 5.709 -12.033 1.00 97.81 94 GLN A C 1
ATOM 773 O O . GLN A 1 94 ? 13.868 4.970 -13.003 1.00 97.81 94 GLN A O 1
ATOM 778 N N . ASP A 1 95 ? 13.950 5.253 -10.784 1.00 98.25 95 ASP A N 1
ATOM 779 C CA . ASP A 1 95 ? 13.567 3.882 -10.468 1.00 98.25 95 ASP A CA 1
ATOM 780 C C . ASP A 1 95 ? 12.072 3.656 -10.744 1.00 98.25 95 ASP A C 1
ATOM 782 O O . ASP A 1 95 ? 11.715 2.662 -11.374 1.00 98.25 95 ASP A O 1
ATOM 786 N N . ILE A 1 96 ? 11.210 4.607 -10.366 1.00 98.19 96 ILE A N 1
ATOM 787 C CA . ILE A 1 96 ? 9.766 4.564 -10.651 1.00 98.19 96 ILE A CA 1
ATOM 788 C C . ILE A 1 96 ? 9.502 4.580 -12.161 1.00 98.19 96 ILE A C 1
ATOM 790 O O . ILE A 1 96 ? 8.711 3.769 -12.644 1.00 98.19 96 ILE A O 1
ATOM 794 N N . LEU A 1 97 ? 10.223 5.412 -12.924 1.00 98.19 97 LEU A N 1
ATOM 795 C CA . LEU A 1 97 ? 10.130 5.411 -14.389 1.00 98.19 97 LEU A CA 1
ATOM 796 C C . LEU A 1 97 ? 10.482 4.046 -14.994 1.00 98.19 97 LEU A C 1
ATOM 798 O O . LEU A 1 97 ? 9.794 3.576 -15.894 1.00 98.19 97 LEU A O 1
ATOM 802 N N . LYS A 1 98 ? 11.529 3.378 -14.495 1.00 98.38 98 LYS A N 1
ATOM 803 C CA . LYS A 1 98 ? 11.908 2.037 -14.972 1.00 98.38 98 LYS A CA 1
ATOM 804 C C . LYS A 1 98 ? 10.851 0.985 -14.651 1.00 98.38 98 LYS A C 1
ATOM 806 O O . LYS A 1 98 ? 10.616 0.098 -15.469 1.00 98.38 98 LYS A O 1
ATOM 811 N N . ILE A 1 99 ? 10.222 1.075 -13.476 1.00 98.25 99 ILE A N 1
ATOM 812 C CA . ILE A 1 99 ? 9.116 0.186 -13.097 1.00 98.25 99 ILE A CA 1
ATOM 813 C C . ILE A 1 99 ? 7.959 0.362 -14.085 1.00 98.25 99 ILE A C 1
ATOM 815 O O . ILE A 1 99 ? 7.511 -0.632 -14.653 1.00 98.25 99 ILE A O 1
ATOM 819 N N . HIS A 1 100 ? 7.545 1.607 -14.343 1.00 98.25 100 HIS A N 1
ATOM 820 C CA . HIS A 1 100 ? 6.495 1.934 -15.315 1.00 98.25 100 HIS A CA 1
ATOM 821 C C . HIS A 1 100 ? 6.829 1.428 -16.720 1.00 98.25 100 HIS A C 1
ATOM 823 O O . HIS A 1 100 ? 6.044 0.703 -17.315 1.00 98.25 100 HIS A O 1
ATOM 829 N N . GLN A 1 101 ? 8.037 1.705 -17.216 1.00 97.94 101 GLN A N 1
ATOM 830 C CA . GLN A 1 101 ? 8.473 1.250 -18.540 1.00 97.94 101 GLN A CA 1
ATOM 831 C C . GLN A 1 101 ? 8.445 -0.276 -18.685 1.00 97.94 101 GLN A C 1
ATOM 833 O O . GLN A 1 101 ? 8.191 -0.787 -19.776 1.00 97.94 101 GLN A O 1
ATOM 838 N N . ARG A 1 102 ? 8.728 -1.022 -17.609 1.00 97.81 102 ARG A N 1
ATOM 839 C CA . ARG A 1 102 ? 8.709 -2.489 -17.646 1.00 97.81 102 ARG A CA 1
ATOM 840 C C . ARG A 1 102 ? 7.302 -3.079 -17.526 1.00 97.81 102 ARG A C 1
ATOM 842 O O . ARG A 1 102 ? 7.075 -4.158 -18.085 1.00 97.81 102 ARG A O 1
ATOM 849 N N . TYR A 1 103 ? 6.425 -2.420 -16.776 1.00 97.56 103 TYR A N 1
ATOM 850 C CA . TYR A 1 103 ? 5.071 -2.873 -16.453 1.00 97.56 103 TYR A CA 1
ATOM 851 C C . TYR A 1 103 ? 4.049 -1.750 -16.699 1.00 97.56 103 TYR A C 1
ATOM 853 O O . TYR A 1 103 ? 3.394 -1.312 -15.752 1.00 97.56 103 TYR A O 1
ATOM 861 N N . PRO A 1 104 ? 3.915 -1.252 -17.942 1.00 96.94 104 PRO A N 1
ATOM 862 C CA . PRO A 1 104 ? 3.075 -0.088 -18.241 1.00 96.94 104 PRO A CA 1
ATOM 863 C C . PRO A 1 104 ? 1.586 -0.336 -17.960 1.00 96.94 104 PRO A C 1
ATOM 865 O O . PRO A 1 104 ? 0.821 0.602 -17.749 1.00 96.94 104 PRO A O 1
ATOM 868 N N . GLU A 1 105 ? 1.166 -1.600 -17.947 1.00 96.56 105 GLU A N 1
ATOM 869 C CA . GLU A 1 105 ? -0.189 -2.023 -17.602 1.00 96.56 105 GLU A CA 1
ATOM 870 C C . GLU A 1 105 ? -0.486 -2.042 -16.095 1.00 96.56 105 GLU A C 1
ATOM 872 O O . GLU A 1 105 ? -1.654 -1.990 -15.718 1.00 96.56 105 GLU A O 1
ATOM 877 N N . ILE A 1 106 ? 0.530 -2.124 -15.226 1.00 97.88 106 ILE A N 1
ATOM 878 C CA . ILE A 1 106 ? 0.323 -2.216 -13.775 1.00 97.88 106 ILE A CA 1
ATOM 879 C C . ILE A 1 106 ? 0.189 -0.806 -13.194 1.00 97.88 106 ILE A C 1
ATOM 881 O O . ILE A 1 106 ? 1.131 -0.019 -13.305 1.00 97.88 106 ILE A O 1
ATOM 885 N N . PRO A 1 107 ? -0.915 -0.483 -12.495 1.00 98.12 107 PRO A N 1
ATOM 886 C CA . PRO A 1 107 ? -1.050 0.814 -11.850 1.00 98.12 107 PRO A CA 1
ATOM 887 C C . PRO A 1 107 ? 0.029 1.067 -10.794 1.00 98.12 107 PRO A C 1
ATOM 889 O O . PRO A 1 107 ? 0.369 0.181 -10.003 1.00 98.12 107 PRO A O 1
ATOM 892 N N . ILE A 1 108 ? 0.531 2.300 -10.746 1.00 98.44 108 ILE A N 1
ATOM 893 C CA . ILE A 1 108 ? 1.533 2.757 -9.781 1.00 98.44 108 ILE A CA 1
ATOM 894 C C . ILE A 1 108 ? 0.956 3.907 -8.956 1.00 98.44 108 ILE A C 1
ATOM 896 O O . ILE A 1 108 ? 0.773 5.021 -9.440 1.00 98.44 108 ILE A O 1
ATOM 900 N N . LEU A 1 109 ? 0.714 3.656 -7.673 1.00 97.56 109 LEU A N 1
ATOM 901 C CA . LEU A 1 109 ? 0.329 4.666 -6.693 1.00 97.56 109 LEU A CA 1
ATOM 902 C C . LEU A 1 109 ? 1.589 5.283 -6.082 1.00 97.56 109 LEU A C 1
ATOM 904 O O . LEU A 1 109 ? 2.301 4.634 -5.309 1.00 97.56 109 LEU A O 1
ATOM 908 N N . VAL A 1 110 ? 1.857 6.545 -6.405 1.00 96.38 110 VAL A N 1
ATOM 909 C CA . VAL A 1 110 ? 3.054 7.266 -5.964 1.00 96.38 110 VAL A CA 1
ATOM 910 C C . VAL A 1 110 ? 2.738 8.152 -4.766 1.00 96.38 110 VAL A C 1
ATOM 912 O O . VAL A 1 110 ? 1.913 9.061 -4.826 1.00 96.38 110 VAL A O 1
ATOM 915 N N . MET A 1 111 ? 3.432 7.911 -3.659 1.00 91.75 111 MET A N 1
ATOM 916 C CA . MET A 1 111 ? 3.274 8.606 -2.386 1.00 91.75 111 MET A CA 1
ATOM 917 C C . MET A 1 111 ? 4.497 9.495 -2.131 1.00 91.75 111 MET A C 1
ATOM 919 O O . MET A 1 111 ? 5.507 8.998 -1.626 1.00 91.75 111 MET A O 1
ATOM 923 N N . PRO A 1 112 ? 4.454 10.795 -2.463 1.00 90.56 112 PRO A N 1
ATOM 924 C CA . PRO A 1 112 ? 5.603 11.666 -2.263 1.00 90.56 112 PRO A CA 1
ATOM 925 C C . PRO A 1 112 ? 5.874 11.928 -0.784 1.00 90.56 112 PRO A C 1
ATOM 927 O O . PRO A 1 112 ? 4.957 12.216 -0.006 1.00 90.56 112 PRO A O 1
ATOM 930 N N . VAL A 1 113 ? 7.149 11.875 -0.395 1.00 85.75 113 VAL A N 1
ATOM 931 C CA . VAL A 1 113 ? 7.580 12.326 0.930 1.00 85.75 113 VAL A CA 1
ATOM 932 C C . VAL A 1 113 ? 7.443 13.845 1.011 1.00 85.75 113 VAL A C 1
ATOM 934 O O . VAL A 1 113 ? 7.985 14.586 0.197 1.00 85.75 113 VAL A O 1
ATOM 937 N N . ARG A 1 114 ? 6.700 14.320 2.017 1.00 76.12 114 ARG A N 1
ATOM 938 C CA . ARG A 1 114 ? 6.431 15.755 2.231 1.00 76.12 114 ARG A CA 1
ATOM 939 C C . ARG A 1 114 ? 7.180 16.357 3.435 1.00 76.12 114 ARG A C 1
ATOM 941 O O . ARG A 1 114 ? 7.327 17.579 3.509 1.00 76.12 114 ARG A O 1
ATOM 948 N N . GLY A 1 115 ? 7.665 15.512 4.353 1.00 67.44 115 GLY A N 1
ATOM 949 C CA . GLY A 1 115 ? 8.355 15.880 5.602 1.00 67.44 115 GLY A CA 1
ATOM 950 C C . GLY A 1 115 ? 9.836 16.265 5.440 1.00 67.44 115 GLY A C 1
ATOM 951 O O . GLY A 1 115 ? 10.407 16.155 4.358 1.00 67.44 115 GLY A O 1
ATOM 952 N N . TYR A 1 116 ? 10.439 16.782 6.516 1.00 58.03 116 TYR A N 1
ATOM 953 C CA . TYR A 1 116 ? 11.771 17.406 6.535 1.00 58.03 116 TYR A CA 1
ATOM 954 C C . TYR A 1 116 ? 12.887 16.368 6.303 1.00 58.03 116 TYR A C 1
ATOM 956 O O . TYR A 1 116 ? 12.953 15.387 7.035 1.00 58.03 116 TYR A O 1
ATOM 964 N N . ILE A 1 117 ? 13.735 16.619 5.296 1.00 61.50 117 ILE A N 1
ATOM 965 C CA . ILE A 1 117 ? 15.103 16.113 5.006 1.00 61.50 117 ILE A CA 1
ATOM 966 C C . ILE A 1 117 ? 15.237 15.700 3.528 1.00 61.50 117 ILE A C 1
ATOM 968 O O . ILE A 1 117 ? 16.222 16.079 2.907 1.00 61.50 117 ILE A O 1
ATOM 972 N N . VAL A 1 118 ? 14.251 15.012 2.938 1.00 70.12 118 VAL A N 1
ATOM 973 C CA . VAL A 1 118 ? 14.361 14.451 1.577 1.00 70.12 118 VAL A CA 1
ATOM 974 C C . VAL A 1 118 ? 13.039 14.624 0.826 1.00 70.12 118 VAL A C 1
ATOM 976 O O . VAL A 1 118 ? 12.088 13.885 1.082 1.00 70.12 118 VAL A O 1
ATOM 979 N N . LYS A 1 119 ? 12.942 15.631 -0.050 1.00 82.06 119 LYS A N 1
ATOM 980 C CA . LYS A 1 119 ? 11.714 15.919 -0.809 1.00 82.06 119 LYS A CA 1
ATOM 981 C C . LYS A 1 119 ? 11.939 15.699 -2.304 1.00 82.06 119 LYS A C 1
ATOM 983 O O . LYS A 1 119 ? 12.956 16.172 -2.811 1.00 82.06 119 LYS A O 1
ATOM 988 N N . PRO A 1 120 ? 10.989 15.063 -3.006 1.00 86.56 120 PRO A N 1
ATOM 989 C CA . PRO A 1 120 ? 11.020 14.986 -4.461 1.00 86.56 120 PRO A CA 1
ATOM 990 C C . PRO A 1 120 ? 10.989 16.375 -5.093 1.00 86.56 120 PRO A C 1
ATOM 992 O O . PRO A 1 120 ? 10.411 17.312 -4.523 1.00 86.56 120 PRO A O 1
ATOM 995 N N . LYS A 1 121 ? 11.577 16.510 -6.280 1.00 91.00 121 LYS A N 1
ATOM 996 C CA . LYS A 1 121 ? 11.524 17.769 -7.029 1.00 91.00 121 LYS A CA 1
ATOM 997 C C . LYS A 1 121 ? 10.136 17.966 -7.633 1.00 91.00 121 LYS A C 1
ATOM 999 O O . LYS A 1 121 ? 9.426 17.008 -7.930 1.00 91.00 121 LYS A O 1
ATOM 1004 N N . LYS A 1 122 ? 9.743 19.224 -7.833 1.00 90.44 122 LYS A N 1
ATOM 1005 C CA . LYS A 1 122 ? 8.429 19.561 -8.401 1.00 90.44 122 LYS A CA 1
ATOM 1006 C C . LYS A 1 122 ? 8.291 19.023 -9.824 1.00 90.44 122 LYS A C 1
ATOM 1008 O O . LYS A 1 122 ? 7.262 18.456 -10.159 1.00 90.44 122 LYS A O 1
ATOM 1013 N N . GLU A 1 123 ? 9.358 19.134 -10.604 1.00 94.62 123 GLU A N 1
ATOM 1014 C CA . GLU A 1 123 ? 9.421 18.679 -11.991 1.00 94.62 123 GLU A CA 1
ATOM 1015 C C . GLU A 1 123 ? 9.288 17.150 -12.092 1.00 94.62 123 GLU A C 1
ATOM 1017 O O . GLU A 1 123 ? 8.727 16.637 -13.053 1.00 94.62 123 GLU A O 1
ATOM 1022 N N . GLU A 1 124 ? 9.769 16.411 -11.085 1.00 94.69 124 GLU A N 1
ATOM 1023 C CA . GLU A 1 124 ? 9.624 14.950 -11.009 1.00 94.69 124 GLU A CA 1
ATOM 1024 C C . GLU A 1 124 ? 8.178 14.547 -10.700 1.00 94.69 124 GLU A C 1
ATOM 1026 O O . GLU A 1 124 ? 7.691 13.563 -11.247 1.00 94.69 124 GLU A O 1
ATOM 1031 N N . LEU A 1 125 ? 7.476 15.310 -9.855 1.00 93.38 125 LEU A N 1
ATOM 1032 C CA . LEU A 1 125 ? 6.051 15.092 -9.589 1.00 93.38 125 LEU A CA 1
ATOM 1033 C C . LEU A 1 125 ? 5.214 15.347 -10.840 1.00 93.38 125 LEU A C 1
ATOM 1035 O O . LEU A 1 125 ? 4.424 14.488 -11.213 1.00 93.38 125 LEU A O 1
ATOM 1039 N N . GLU A 1 126 ? 5.434 16.488 -11.497 1.00 95.00 126 GLU A N 1
ATOM 1040 C CA . GLU A 1 126 ? 4.739 16.854 -12.736 1.00 95.00 126 GLU A CA 1
ATOM 1041 C C . GLU A 1 126 ? 4.989 15.801 -13.821 1.00 95.00 126 GLU A C 1
ATOM 1043 O O . GLU A 1 126 ? 4.051 15.324 -14.444 1.00 95.00 126 GLU A O 1
ATOM 1048 N N . ALA A 1 127 ? 6.233 15.337 -13.980 1.00 96.25 127 ALA A N 1
ATOM 1049 C CA . ALA A 1 127 ? 6.544 14.281 -14.939 1.00 96.25 127 ALA A CA 1
ATOM 1050 C C . ALA A 1 127 ? 5.839 12.946 -14.639 1.00 96.25 127 ALA A C 1
ATOM 1052 O O . ALA A 1 127 ? 5.533 12.216 -15.576 1.00 96.25 127 ALA A O 1
ATOM 1053 N N . LEU A 1 128 ? 5.599 12.600 -13.367 1.00 96.75 128 LEU A N 1
ATOM 1054 C CA . LEU A 1 128 ? 4.858 11.383 -13.004 1.00 96.75 128 LEU A CA 1
ATOM 1055 C C . LEU A 1 128 ? 3.346 11.535 -13.192 1.00 96.75 128 LEU A C 1
ATOM 1057 O O . LEU A 1 128 ? 2.685 10.541 -13.470 1.00 96.75 128 LEU A O 1
ATOM 1061 N N . GLU A 1 129 ? 2.801 12.741 -13.024 1.00 95.56 129 GLU A N 1
ATOM 1062 C CA . GLU A 1 129 ? 1.373 13.029 -13.228 1.00 95.56 129 GLU A CA 1
ATOM 1063 C C . GLU A 1 129 ? 0.957 12.920 -14.705 1.00 95.56 129 GLU A C 1
ATOM 1065 O O . GLU A 1 129 ? -0.196 12.607 -14.986 1.00 95.56 129 GLU A O 1
ATOM 1070 N N . GLU A 1 130 ? 1.896 13.112 -15.636 1.00 96.50 130 GLU A N 1
ATOM 1071 C CA . GLU A 1 130 ? 1.676 12.971 -17.084 1.00 96.50 130 GLU A CA 1
ATOM 1072 C C . GLU A 1 130 ? 1.754 11.514 -17.589 1.00 96.50 130 GLU A C 1
ATOM 1074 O O . GLU A 1 130 ? 1.539 11.259 -18.775 1.00 96.50 130 GLU A O 1
ATOM 1079 N N . LEU A 1 131 ? 2.097 10.544 -16.732 1.00 96.94 131 LEU A N 1
ATOM 1080 C CA . LEU A 1 131 ? 2.213 9.139 -17.131 1.00 96.94 131 LEU A CA 1
ATOM 1081 C C . LEU A 1 131 ? 0.888 8.390 -16.982 1.00 96.94 131 LEU A C 1
ATOM 1083 O O . LEU A 1 131 ? 0.263 8.388 -15.921 1.00 96.94 131 LEU A O 1
ATOM 1087 N N . ASP A 1 132 ? 0.530 7.630 -18.016 1.00 96.12 132 ASP A N 1
ATOM 1088 C CA . ASP A 1 132 ? -0.582 6.684 -17.947 1.00 96.12 132 ASP A CA 1
ATOM 1089 C C . ASP A 1 132 ? -0.358 5.648 -16.837 1.00 96.12 132 ASP A C 1
ATOM 1091 O O . ASP A 1 132 ? 0.759 5.166 -16.633 1.00 96.12 132 ASP A O 1
ATOM 1095 N N . ASN A 1 133 ? -1.432 5.269 -16.139 1.00 95.69 133 ASN A N 1
ATOM 1096 C CA . ASN A 1 133 ? -1.423 4.308 -15.027 1.00 95.69 133 ASN A CA 1
ATOM 1097 C C . ASN A 1 133 ? -0.535 4.701 -13.830 1.00 95.69 133 ASN A C 1
ATOM 1099 O O . ASN A 1 133 ? -0.290 3.871 -12.951 1.00 95.69 133 ASN A O 1
ATOM 1103 N N . VAL A 1 134 ? -0.096 5.958 -13.734 1.00 98.00 134 VAL A N 1
ATOM 1104 C CA . VAL A 1 134 ? 0.600 6.495 -12.559 1.00 98.00 134 VAL A CA 1
ATOM 1105 C C . VAL A 1 134 ? -0.304 7.495 -11.845 1.00 98.00 134 VAL A C 1
ATOM 1107 O O . VAL A 1 134 ? -0.864 8.403 -12.446 1.00 98.00 134 VAL A O 1
ATOM 1110 N N . TYR A 1 135 ? -0.452 7.335 -10.530 1.00 96.81 135 TYR A N 1
ATOM 1111 C CA . TYR A 1 135 ? -1.334 8.164 -9.711 1.00 96.81 135 TYR A CA 1
ATOM 1112 C C . TYR A 1 135 ? -0.554 8.763 -8.544 1.00 96.81 135 TYR A C 1
ATOM 1114 O O . TYR A 1 135 ? -0.207 8.068 -7.584 1.00 96.81 135 TYR A O 1
ATOM 1122 N N . VAL A 1 136 ? -0.287 10.067 -8.606 1.00 95.19 136 VAL A N 1
ATOM 1123 C CA . VAL A 1 136 ? 0.460 10.788 -7.569 1.00 95.19 136 VAL A CA 1
ATOM 1124 C C . VAL A 1 136 ? -0.483 11.279 -6.468 1.00 95.19 136 VAL A C 1
ATOM 1126 O O . VAL A 1 136 ? -1.441 12.015 -6.704 1.00 95.19 136 VAL A O 1
ATOM 1129 N N . ALA A 1 137 ? -0.216 10.896 -5.217 1.00 89.31 137 ALA A N 1
ATOM 1130 C CA . ALA A 1 137 ? -1.034 11.319 -4.087 1.00 89.31 137 ALA A CA 1
ATOM 1131 C C . ALA A 1 137 ? -0.833 12.799 -3.730 1.00 89.31 137 ALA A C 1
ATOM 1133 O O . ALA A 1 137 ? 0.238 13.241 -3.295 1.00 89.31 137 ALA A O 1
ATOM 1134 N N . ASN A 1 138 ? -1.935 13.548 -3.787 1.00 85.44 138 ASN A N 1
ATOM 1135 C CA . ASN A 1 138 ? -2.010 14.978 -3.473 1.00 85.44 138 ASN A CA 1
ATOM 1136 C C . ASN A 1 138 ? -2.853 15.306 -2.219 1.00 85.44 138 ASN A C 1
ATOM 1138 O O . ASN A 1 138 ? -3.102 16.475 -1.901 1.00 85.44 138 ASN A O 1
ATOM 1142 N N . ASN A 1 139 ? -3.293 14.288 -1.476 1.00 82.75 139 ASN A N 1
ATOM 1143 C CA . ASN A 1 139 ? -4.072 14.455 -0.254 1.00 82.75 139 ASN A CA 1
ATOM 1144 C C . ASN A 1 139 ? -3.679 13.431 0.821 1.00 82.75 139 ASN A C 1
ATOM 1146 O O . ASN A 1 139 ? -3.172 12.359 0.505 1.00 82.75 139 ASN A O 1
ATOM 1150 N N . CYS A 1 140 ? -3.925 13.753 2.094 1.00 84.06 140 CYS A N 1
ATOM 1151 C CA . CYS A 1 140 ? -3.659 12.858 3.219 1.00 84.06 140 CYS A CA 1
ATOM 1152 C C . CYS A 1 140 ? -4.929 12.699 4.081 1.00 84.06 140 CYS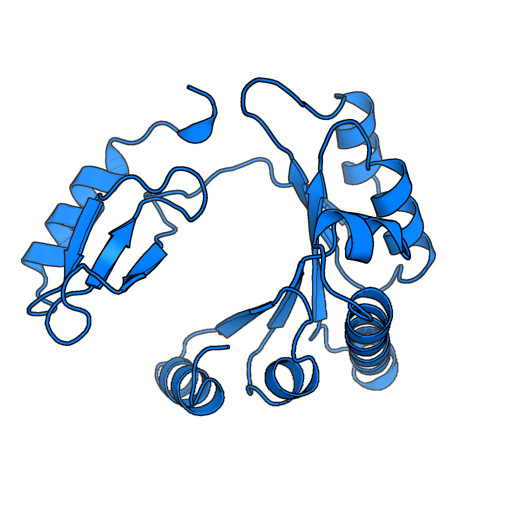 A C 1
ATOM 1154 O O . CYS A 1 140 ? -5.354 13.655 4.728 1.00 84.06 140 CYS A O 1
ATOM 1156 N N . PRO A 1 141 ? -5.553 11.504 4.103 1.00 86.38 141 PRO A N 1
ATOM 1157 C CA . PRO A 1 141 ? -6.780 11.240 4.866 1.00 86.38 141 PRO A CA 1
ATOM 1158 C C . PRO A 1 141 ? -6.531 10.871 6.342 1.00 86.38 141 PRO A C 1
ATOM 1160 O O . PRO A 1 141 ? -7.458 10.434 7.031 1.00 86.38 141 PRO A O 1
ATOM 1163 N N . ALA A 1 142 ? -5.287 10.996 6.820 1.00 87.50 142 ALA A N 1
ATOM 1164 C CA . ALA A 1 142 ? -4.827 10.479 8.107 1.00 87.50 142 ALA A CA 1
ATOM 1165 C C . ALA A 1 142 ? -5.654 11.003 9.288 1.00 87.50 142 ALA A C 1
ATOM 1167 O O . ALA A 1 142 ? -5.674 12.199 9.571 1.00 87.50 142 ALA A O 1
ATOM 1168 N N . GLY A 1 143 ? -6.304 10.085 9.998 1.00 85.31 143 GLY A N 1
ATOM 1169 C CA . GLY A 1 143 ? -7.160 10.361 11.142 1.00 85.31 143 GLY A CA 1
ATOM 1170 C C . GLY A 1 143 ? -8.476 11.058 10.803 1.00 85.31 143 GLY A C 1
ATOM 1171 O O . GLY A 1 143 ? -9.202 11.401 11.722 1.00 85.31 143 GLY A O 1
ATOM 1172 N N . ILE A 1 144 ? -8.813 11.281 9.532 1.00 87.88 144 ILE A N 1
ATOM 1173 C CA . ILE A 1 144 ? -10.068 11.943 9.139 1.00 87.88 144 ILE A CA 1
ATOM 1174 C C . ILE A 1 144 ? -11.016 10.926 8.511 1.00 87.88 144 ILE A C 1
ATOM 1176 O O . ILE A 1 144 ? -12.102 10.680 9.030 1.00 87.88 144 ILE A O 1
ATOM 1180 N N . SER A 1 145 ? -10.584 10.326 7.405 1.00 87.81 145 SER A N 1
ATOM 1181 C CA . SER A 1 145 ? -11.315 9.280 6.682 1.00 87.81 145 SER A CA 1
ATOM 1182 C C . SER A 1 145 ? -10.511 7.987 6.547 1.00 87.81 145 SER A C 1
ATOM 1184 O O . SER A 1 145 ? -11.038 6.991 6.066 1.00 87.81 145 SER A O 1
ATOM 1186 N N . SER A 1 146 ? -9.257 7.979 7.008 1.00 90.62 146 SER A N 1
ATOM 1187 C CA . SER A 1 146 ? -8.398 6.800 7.078 1.00 90.62 146 SER A CA 1
ATOM 1188 C C . SER A 1 146 ? -7.799 6.687 8.470 1.00 90.62 146 SER A C 1
ATOM 1190 O O . SER A 1 146 ? -7.262 7.655 9.004 1.00 90.62 146 SER A O 1
ATOM 1192 N N . PHE A 1 147 ? -7.833 5.484 9.030 1.00 94.19 147 PHE A N 1
ATOM 1193 C CA . PHE A 1 147 ? -7.335 5.182 10.369 1.00 94.19 147 PHE A CA 1
ATOM 1194 C C . PHE A 1 147 ? -6.469 3.930 10.319 1.00 94.19 147 PHE A C 1
ATOM 1196 O O . PHE A 1 147 ? -6.611 3.102 9.422 1.00 94.19 147 PHE A O 1
ATOM 1203 N N . VAL A 1 148 ? -5.573 3.784 11.289 1.00 94.06 148 VAL A N 1
ATOM 1204 C CA . VAL A 1 148 ? -4.794 2.558 11.472 1.00 94.06 148 VAL A CA 1
ATOM 1205 C C . VAL A 1 148 ? -5.227 1.910 12.767 1.00 94.06 148 VAL A C 1
ATOM 1207 O O . VAL A 1 148 ? -5.120 2.524 13.824 1.00 94.06 148 VAL A O 1
ATOM 1210 N N . ILE A 1 149 ? -5.676 0.666 12.677 1.00 93.81 149 ILE A N 1
ATOM 1211 C CA . ILE A 1 149 ? -5.923 -0.179 13.839 1.00 93.81 149 ILE A CA 1
ATOM 1212 C C . ILE A 1 149 ? -4.652 -0.994 14.072 1.00 93.81 149 ILE A C 1
ATOM 1214 O O . ILE A 1 149 ? -4.215 -1.739 13.195 1.00 93.81 149 ILE A O 1
ATOM 1218 N N . ALA A 1 150 ? -4.029 -0.807 15.228 1.00 92.25 150 ALA A N 1
ATOM 1219 C CA . ALA A 1 150 ? -2.813 -1.498 15.625 1.00 92.25 150 ALA A CA 1
ATOM 1220 C C . ALA A 1 150 ? -3.066 -2.329 16.892 1.00 92.25 150 ALA A C 1
ATOM 1222 O O . ALA A 1 150 ? -3.925 -1.962 17.699 1.00 92.25 150 ALA A O 1
ATOM 1223 N N . PRO A 1 151 ? -2.308 -3.420 17.109 1.00 90.06 151 PRO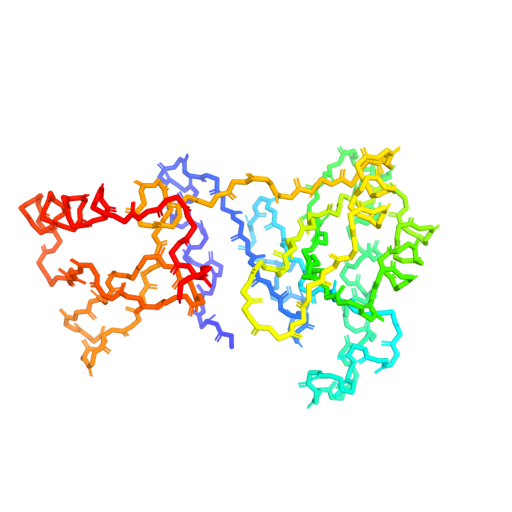 A N 1
ATOM 1224 C CA . PRO A 1 151 ? -2.295 -4.081 18.408 1.00 90.06 151 PRO A CA 1
ATOM 1225 C C . PRO A 1 151 ? -1.958 -3.060 19.500 1.00 90.06 151 PRO A C 1
ATOM 1227 O O . PRO A 1 151 ? -0.963 -2.340 19.373 1.00 90.06 151 PRO A O 1
ATOM 1230 N N . GLY A 1 152 ? -2.795 -2.977 20.537 1.00 85.88 152 GLY A N 1
ATOM 1231 C CA . GLY A 1 152 ? -2.508 -2.151 21.706 1.00 85.88 152 GLY A CA 1
ATOM 1232 C C . GLY A 1 152 ? -1.424 -2.769 22.593 1.00 85.88 152 GLY A C 1
ATOM 1233 O O . GLY A 1 152 ? -0.819 -3.789 22.258 1.00 85.88 152 GLY A O 1
ATOM 1234 N N . LEU A 1 153 ? -1.195 -2.176 23.768 1.00 84.31 153 LEU A N 1
ATOM 1235 C CA . LEU A 1 153 ? -0.235 -2.717 24.743 1.00 84.31 153 LEU A CA 1
ATOM 1236 C C . LEU A 1 153 ? -0.677 -4.076 25.300 1.00 84.31 153 LEU A C 1
ATOM 1238 O O . LEU A 1 153 ? 0.163 -4.892 25.675 1.00 84.31 153 LEU A O 1
ATOM 1242 N N . ASN A 1 154 ? -1.988 -4.324 25.329 1.00 87.31 154 ASN A N 1
ATOM 1243 C CA . ASN A 1 154 ? -2.567 -5.634 25.591 1.00 87.31 154 ASN A CA 1
ATOM 1244 C C . ASN A 1 154 ? -3.443 -6.062 24.398 1.00 87.31 154 ASN A C 1
ATOM 1246 O O . ASN A 1 154 ? -4.637 -5.760 24.392 1.00 87.31 154 ASN A O 1
ATOM 1250 N N . PRO A 1 155 ? -2.872 -6.756 23.395 1.00 80.56 155 PRO A N 1
ATOM 1251 C CA . PRO A 1 155 ? -3.579 -7.110 22.163 1.00 80.56 155 PRO A CA 1
ATOM 1252 C C . PRO A 1 155 ? -4.823 -7.983 22.358 1.00 80.56 155 PRO A C 1
ATOM 1254 O O . PRO A 1 155 ? -5.687 -8.000 21.489 1.00 80.56 155 PRO A O 1
ATOM 1257 N N . GLU A 1 156 ? -4.930 -8.700 23.481 1.00 83.88 156 GLU A N 1
ATOM 1258 C CA . GLU A 1 156 ? -6.111 -9.511 23.803 1.00 83.88 156 GLU A CA 1
ATOM 1259 C C . GLU A 1 156 ? -7.284 -8.675 24.330 1.00 83.88 156 GLU A C 1
ATOM 1261 O O . GLU A 1 156 ? -8.403 -9.173 24.420 1.00 83.88 156 GLU A O 1
ATOM 1266 N N . LYS A 1 157 ? -7.037 -7.416 24.713 1.00 85.94 157 LYS A N 1
ATOM 1267 C CA . LYS A 1 157 ? -8.021 -6.558 25.389 1.00 85.94 157 LYS A CA 1
ATOM 1268 C C . LYS A 1 157 ? -8.271 -5.229 24.698 1.00 85.94 157 LYS A C 1
ATOM 1270 O O . LYS A 1 157 ? -9.314 -4.627 24.926 1.00 85.94 157 LYS A O 1
ATOM 1275 N N . GLU A 1 158 ? -7.308 -4.721 23.937 1.00 91.69 158 GLU A N 1
ATOM 1276 C CA . GLU A 1 158 ? -7.431 -3.405 23.326 1.00 91.69 158 GLU A CA 1
ATOM 1277 C C . GLU A 1 158 ? -6.710 -3.289 21.984 1.00 91.69 158 GLU A C 1
ATOM 1279 O O . GLU A 1 158 ? -5.637 -3.856 21.755 1.00 91.69 158 GLU A O 1
ATOM 1284 N N . LEU A 1 159 ? -7.301 -2.476 21.111 1.00 94.56 159 LEU A N 1
ATOM 1285 C CA . LEU A 1 159 ? -6.713 -2.048 19.850 1.00 94.56 159 LEU A CA 1
ATOM 1286 C C . LEU A 1 159 ? -6.464 -0.543 19.892 1.00 94.56 159 LEU A C 1
ATOM 1288 O O . LEU A 1 159 ? -7.357 0.239 20.227 1.00 94.56 159 LEU A O 1
ATOM 1292 N N . ASP A 1 160 ? -5.256 -0.134 19.524 1.00 96.06 160 ASP A N 1
ATOM 1293 C CA . ASP A 1 160 ? -4.906 1.273 19.371 1.00 96.06 160 ASP A CA 1
ATOM 1294 C C . ASP A 1 160 ? -5.410 1.774 18.013 1.00 96.06 160 ASP A C 1
ATOM 1296 O O . ASP A 1 160 ? -5.144 1.161 16.976 1.00 96.06 160 ASP A O 1
ATOM 1300 N N . VAL A 1 161 ? -6.092 2.922 18.000 1.00 96.50 161 VAL A N 1
ATOM 1301 C CA . VAL A 1 161 ? -6.481 3.600 16.759 1.00 96.50 161 VAL A CA 1
ATOM 1302 C C . VAL A 1 161 ? -5.577 4.804 16.542 1.00 96.50 161 VAL A C 1
ATOM 1304 O O . VAL A 1 161 ? -5.607 5.775 17.300 1.00 96.50 161 VAL A O 1
ATOM 1307 N N . LEU A 1 162 ? -4.749 4.731 15.503 1.00 95.69 162 LEU A N 1
ATOM 1308 C CA . LEU A 1 162 ? -3.767 5.744 15.132 1.00 95.69 162 LEU A CA 1
ATOM 1309 C C . LEU A 1 162 ? -4.231 6.535 13.902 1.00 95.69 162 LEU A C 1
ATOM 1311 O O . LEU A 1 162 ? -4.967 6.028 13.055 1.00 95.69 162 LEU A O 1
ATOM 1315 N N . ALA A 1 163 ? -3.730 7.762 13.762 1.00 92.56 163 ALA A N 1
ATOM 1316 C CA . ALA A 1 163 ? -4.023 8.616 12.611 1.00 92.56 163 ALA A CA 1
ATOM 1317 C C . ALA A 1 163 ? -3.518 8.034 11.277 1.00 92.56 163 ALA A C 1
ATOM 1319 O O . ALA A 1 163 ? -4.245 8.013 10.290 1.00 92.56 163 ALA A O 1
ATOM 1320 N N . CYS A 1 164 ? -2.267 7.569 11.231 1.00 89.12 164 CYS A N 1
ATOM 1321 C CA . CYS A 1 164 ? -1.702 6.852 10.085 1.00 89.12 164 CYS A CA 1
ATOM 1322 C C . CYS A 1 164 ? -0.438 6.077 10.482 1.00 89.12 164 CYS A C 1
ATOM 1324 O O . CYS A 1 164 ? 0.085 6.245 11.587 1.00 89.12 164 CYS A O 1
ATOM 1326 N N . ILE A 1 165 ? 0.084 5.263 9.558 1.00 83.81 165 ILE A N 1
ATOM 1327 C CA . ILE A 1 165 ? 1.250 4.395 9.789 1.00 83.81 165 ILE A CA 1
ATOM 1328 C C . ILE A 1 165 ? 2.556 5.164 10.035 1.00 83.81 165 ILE A C 1
ATOM 1330 O O . ILE A 1 165 ? 3.436 4.638 10.710 1.00 83.81 165 ILE A O 1
ATOM 1334 N N . PHE A 1 166 ? 2.668 6.397 9.525 1.00 81.06 166 PHE A N 1
ATOM 1335 C CA . PHE A 1 166 ? 3.877 7.221 9.631 1.00 81.06 166 PHE A CA 1
ATOM 1336 C C . PHE A 1 166 ? 3.841 8.155 10.844 1.00 81.06 166 PHE A C 1
ATOM 1338 O O . PHE A 1 166 ? 4.734 8.110 11.680 1.00 81.06 166 PHE A O 1
ATOM 1345 N N . TYR A 1 167 ? 2.787 8.969 10.979 1.00 84.50 167 TYR A N 1
ATOM 1346 C CA . TYR A 1 167 ? 2.652 9.927 12.083 1.00 84.50 167 TYR A CA 1
ATOM 1347 C C . TYR A 1 167 ? 2.345 9.245 13.423 1.00 84.50 167 TYR A C 1
ATOM 1349 O O . TYR A 1 167 ? 2.704 9.762 14.475 1.00 84.50 167 TYR A O 1
ATOM 1357 N N . ARG A 1 168 ? 1.671 8.083 13.393 1.00 88.25 168 ARG A N 1
ATOM 1358 C CA . ARG A 1 168 ? 1.394 7.208 14.549 1.00 88.25 168 ARG A CA 1
ATOM 1359 C C . ARG A 1 168 ? 0.778 7.883 15.784 1.00 88.25 168 ARG A C 1
ATOM 1361 O O . ARG A 1 168 ? 0.798 7.305 16.867 1.00 88.25 168 ARG A O 1
ATOM 1368 N N . LYS A 1 169 ? 0.181 9.071 15.653 1.00 92.50 169 LYS A N 1
ATOM 1369 C CA . LYS A 1 169 ? -0.545 9.713 16.754 1.00 92.50 169 LYS A CA 1
ATOM 1370 C C . LYS A 1 169 ? -1.749 8.868 17.155 1.00 92.50 169 LYS A C 1
ATOM 1372 O O . LYS A 1 169 ? -2.616 8.607 16.321 1.00 92.50 169 LYS A O 1
ATOM 1377 N N . LEU A 1 170 ? -1.801 8.492 18.430 1.00 95.12 170 LEU A N 1
ATOM 1378 C CA . LEU A 1 170 ? -2.932 7.801 19.037 1.00 95.12 170 LEU A CA 1
ATOM 1379 C C . LEU A 1 170 ? -4.151 8.730 19.096 1.00 95.12 170 LEU A C 1
ATOM 1381 O O . LEU A 1 170 ? -4.071 9.832 19.639 1.00 95.12 170 LEU A O 1
ATOM 1385 N N . LEU A 1 171 ? -5.269 8.273 18.539 1.00 96.19 171 LEU A N 1
ATOM 1386 C CA . LEU A 1 171 ? -6.560 8.968 18.549 1.00 96.19 171 LEU A CA 1
ATOM 1387 C C . LEU A 1 171 ? -7.499 8.406 19.618 1.00 96.19 171 LEU A C 1
ATOM 1389 O O . LEU A 1 171 ? -8.345 9.121 20.148 1.00 96.19 171 LEU A O 1
ATOM 1393 N N . GLY A 1 172 ? -7.320 7.135 19.968 1.00 95.75 172 GLY A N 1
ATOM 1394 C CA . GLY A 1 172 ? -8.039 6.465 21.040 1.00 95.75 172 GLY A CA 1
ATOM 1395 C C . GLY A 1 172 ? -7.798 4.964 21.002 1.00 95.75 172 GLY A C 1
ATOM 1396 O O . GLY A 1 172 ? -6.895 4.492 20.310 1.00 95.75 172 GLY A O 1
ATOM 1397 N N . ARG A 1 173 ? -8.598 4.225 21.767 1.00 95.62 173 ARG A N 1
ATOM 1398 C CA . ARG A 1 173 ? -8.529 2.766 21.863 1.00 95.62 173 ARG A CA 1
ATOM 1399 C C . ARG A 1 173 ? -9.920 2.176 21.731 1.00 95.62 173 ARG A C 1
ATOM 1401 O O . ARG A 1 173 ? -10.871 2.794 22.200 1.00 95.62 173 ARG A O 1
ATOM 1408 N N . LEU A 1 174 ? -10.000 1.006 21.114 1.00 95.75 174 LEU A N 1
ATOM 1409 C CA . LEU A 1 174 ? -11.191 0.165 21.097 1.00 95.75 174 LEU A CA 1
ATOM 1410 C C . LEU A 1 174 ? -10.971 -0.962 22.104 1.00 95.75 174 LEU A C 1
ATOM 1412 O O . LEU A 1 174 ? -10.038 -1.751 21.936 1.00 95.75 174 LEU A O 1
ATOM 1416 N N . ARG A 1 175 ? -11.784 -0.995 23.160 1.00 94.31 175 ARG A N 1
ATOM 1417 C CA . ARG A 1 175 ? -11.771 -2.041 24.194 1.00 94.31 175 ARG A CA 1
ATOM 1418 C C . ARG A 1 175 ? -13.064 -2.831 24.159 1.00 94.31 175 ARG A C 1
ATOM 1420 O O . ARG A 1 175 ? -13.043 -4.047 24.018 1.00 94.31 175 ARG A O 1
ATOM 1427 N N . ASP A 1 176 ? -14.169 -2.097 24.209 1.00 94.31 176 ASP A N 1
ATOM 1428 C CA . ASP A 1 176 ? -15.518 -2.654 24.267 1.00 94.31 176 ASP A CA 1
ATOM 1429 C C . ASP A 1 176 ? -16.251 -2.532 22.916 1.00 94.31 176 ASP A C 1
ATOM 1431 O O . ASP A 1 176 ? -17.377 -3.002 22.771 1.00 94.31 176 ASP A O 1
ATOM 1435 N N . PHE A 1 177 ? -15.604 -1.921 21.914 1.00 93.50 177 PHE A N 1
ATOM 1436 C CA . PHE A 1 177 ? -16.120 -1.693 20.558 1.00 93.50 177 PHE A CA 1
ATOM 1437 C C . PHE A 1 177 ? -17.441 -0.908 20.547 1.00 93.50 177 PHE A C 1
ATOM 1439 O O . PHE A 1 177 ? -18.360 -1.191 19.777 1.00 93.50 177 PHE A O 1
ATOM 1446 N N . THR A 1 178 ? -17.528 0.104 21.410 1.00 97.00 178 THR A N 1
ATOM 1447 C CA . THR A 1 178 ? -18.739 0.915 21.604 1.00 97.00 178 THR A CA 1
ATOM 1448 C C . THR A 1 178 ? -18.811 2.104 20.648 1.00 97.00 178 THR A C 1
ATOM 1450 O O . THR A 1 178 ? -17.810 2.572 20.093 1.00 97.00 178 THR A O 1
ATOM 1453 N N . LYS A 1 179 ? -20.021 2.647 20.476 1.00 97.00 179 LYS A N 1
ATOM 1454 C CA . LYS A 1 179 ? -20.240 3.850 19.666 1.00 97.00 179 LYS A CA 1
ATOM 1455 C C . LYS A 1 179 ? -19.529 5.063 20.272 1.00 97.00 179 LYS A C 1
ATOM 1457 O O . LYS A 1 179 ? -18.972 5.874 19.539 1.00 97.00 179 LYS A O 1
ATOM 1462 N N . GLU A 1 180 ? -19.511 5.167 21.595 1.00 97.75 180 GLU A N 1
ATOM 1463 C CA . GLU A 1 180 ? -18.893 6.258 22.344 1.00 97.75 180 GLU A CA 1
ATOM 1464 C C . GLU A 1 180 ? -17.370 6.283 22.147 1.00 97.75 180 GLU A C 1
ATOM 1466 O O . GLU A 1 180 ? -16.783 7.352 21.946 1.00 97.75 180 GLU A O 1
ATOM 1471 N N . GLU A 1 181 ? -16.725 5.108 22.149 1.00 96.88 181 GLU A N 1
ATOM 1472 C CA . GLU A 1 181 ? -15.304 4.976 21.806 1.00 96.88 181 GLU A CA 1
ATOM 1473 C C . GLU A 1 181 ? -15.036 5.485 20.386 1.00 96.88 181 GLU A C 1
ATOM 1475 O O . GLU A 1 181 ? -14.143 6.318 20.183 1.00 96.88 181 GLU A O 1
ATOM 1480 N N . LEU A 1 182 ? -15.841 5.040 19.415 1.00 95.94 182 LEU A N 1
ATOM 1481 C CA . LEU A 1 182 ? -15.716 5.453 18.020 1.00 95.94 182 LEU A CA 1
ATOM 1482 C C . LEU A 1 182 ? -15.907 6.969 17.853 1.00 95.94 182 LEU A C 1
ATOM 1484 O O . LEU A 1 182 ? -15.072 7.630 17.237 1.00 95.94 182 LEU A O 1
ATOM 1488 N N . GLU A 1 183 ? -16.961 7.552 18.424 1.00 97.00 183 GLU A N 1
ATOM 1489 C CA . GLU A 1 183 ? -17.240 8.991 18.325 1.00 97.00 183 GLU A CA 1
ATOM 1490 C C . GLU A 1 183 ? -16.098 9.841 18.892 1.00 97.00 183 GLU A C 1
ATOM 1492 O O . GLU A 1 183 ? -15.717 10.859 18.300 1.00 97.00 183 GLU A O 1
ATOM 1497 N N . LYS A 1 184 ? -15.499 9.408 20.006 1.00 97.00 184 LYS A N 1
ATOM 1498 C CA . LYS A 1 184 ? -14.340 10.080 20.599 1.00 97.00 184 LYS A CA 1
ATOM 1499 C C . LYS A 1 184 ? -13.122 10.027 19.676 1.00 97.00 184 LYS A C 1
ATOM 1501 O O . LYS A 1 184 ? -12.492 11.062 19.456 1.00 97.00 184 LYS A O 1
ATOM 1506 N N . ILE A 1 185 ? -12.822 8.858 19.108 1.00 96.56 185 ILE A N 1
ATOM 1507 C CA . ILE A 1 185 ? -11.720 8.667 18.152 1.00 96.56 185 ILE A CA 1
ATOM 1508 C C . ILE A 1 185 ? -11.900 9.582 16.934 1.00 96.56 185 ILE A C 1
ATOM 1510 O O . ILE A 1 185 ? -10.977 10.310 16.559 1.00 96.56 185 ILE A O 1
ATOM 1514 N N . LEU A 1 186 ? -13.104 9.604 16.354 1.00 95.69 186 LEU A N 1
ATOM 1515 C CA . LEU A 1 186 ? -13.425 10.444 15.198 1.00 95.69 186 LEU A CA 1
ATOM 1516 C C . LEU A 1 186 ? -13.293 11.938 15.529 1.00 95.69 186 LEU A C 1
ATOM 1518 O O . LEU A 1 186 ? -12.794 12.718 14.714 1.00 95.69 186 LEU A O 1
ATOM 1522 N N . LYS A 1 187 ? -13.701 12.353 16.734 1.00 96.06 187 LYS A N 1
ATOM 1523 C CA . LYS A 1 187 ? -1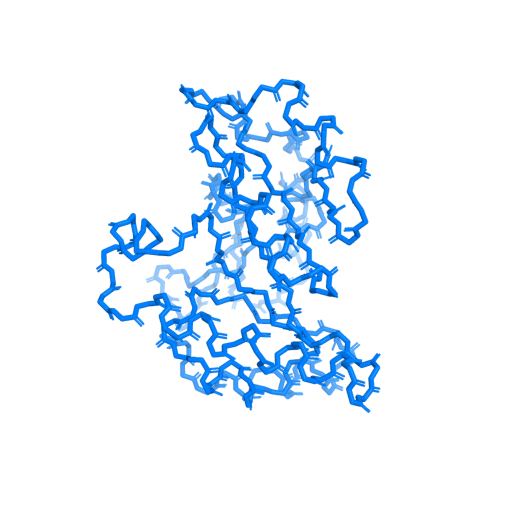3.563 13.740 17.195 1.00 96.06 187 LYS A CA 1
ATOM 1524 C C . LYS A 1 187 ? -12.101 14.162 17.341 1.00 96.06 187 LYS A C 1
ATOM 1526 O O . LYS A 1 187 ? -11.780 15.291 16.979 1.00 96.06 187 LYS A O 1
ATOM 1531 N N . GLU A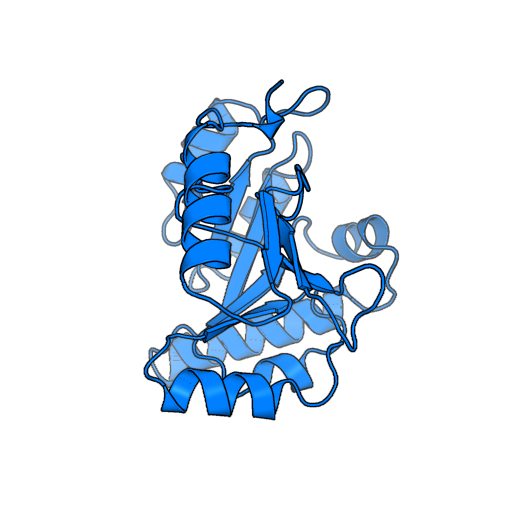 1 188 ? -11.223 13.301 17.855 1.00 95.81 188 GLU A N 1
ATOM 1532 C CA . GLU A 1 188 ? -9.784 13.597 17.930 1.00 95.81 188 GLU A CA 1
ATOM 1533 C C . GLU A 1 188 ? -9.142 13.668 16.544 1.00 95.81 188 GLU A C 1
ATOM 1535 O O . GLU A 1 188 ? -8.345 14.566 16.267 1.00 95.81 188 GLU A O 1
ATOM 1540 N N . GLY A 1 189 ? -9.548 12.767 15.654 1.00 93.56 189 GLY A N 1
ATOM 1541 C CA . GLY A 1 189 ? -9.111 12.727 14.269 1.00 93.56 189 GLY A CA 1
ATOM 1542 C C . GLY A 1 189 ? -9.390 14.012 13.477 1.00 93.56 189 GLY A C 1
ATOM 1543 O O . GLY A 1 189 ? -8.497 14.562 12.832 1.00 93.56 189 GLY A O 1
ATOM 1544 N N . ARG A 1 190 ? -10.595 14.581 13.621 1.00 93.38 190 ARG A N 1
ATOM 1545 C CA . ARG A 1 190 ? -11.002 15.849 12.973 1.00 93.38 190 ARG A CA 1
ATOM 1546 C C . ARG A 1 190 ? -10.164 17.071 13.366 1.00 93.38 190 ARG A C 1
ATOM 1548 O O . ARG A 1 190 ? -10.262 18.101 12.707 1.00 93.38 190 ARG A O 1
ATOM 1555 N N . LYS A 1 191 ? -9.366 16.989 14.434 1.00 93.38 191 LYS A N 1
ATOM 1556 C CA . LYS A 1 191 ? -8.486 18.084 14.877 1.00 93.38 191 LYS A CA 1
ATOM 1557 C C . LYS A 1 191 ? -7.138 18.095 14.155 1.00 93.38 191 LYS A C 1
ATOM 1559 O O . LYS A 1 191 ? -6.342 19.006 14.382 1.00 93.38 191 LYS A O 1
ATOM 1564 N N . LEU A 1 192 ? -6.825 17.067 13.365 1.00 90.19 192 LEU A N 1
ATOM 1565 C CA . LEU A 1 192 ? -5.544 16.979 12.672 1.00 90.19 192 LEU A CA 1
ATOM 1566 C C . LEU A 1 192 ? -5.493 17.938 11.474 1.00 90.19 192 LEU A C 1
ATOM 1568 O O . LEU A 1 192 ? -6.496 18.121 10.785 1.00 90.19 192 LEU A O 1
ATOM 1572 N N . PRO A 1 193 ? -4.329 18.554 11.198 1.00 87.75 193 PRO A N 1
ATOM 1573 C CA . PRO A 1 193 ? -4.136 19.307 9.966 1.00 87.75 193 PRO A CA 1
ATOM 1574 C C . PRO A 1 193 ? -4.122 18.357 8.760 1.00 87.75 193 PRO A C 1
ATOM 1576 O O . PRO A 1 193 ? -3.855 17.167 8.911 1.00 87.75 193 PRO A O 1
ATOM 1579 N N . ARG A 1 194 ? -4.326 18.901 7.552 1.00 81.75 194 ARG A N 1
ATOM 1580 C CA . ARG A 1 194 ? -4.351 18.124 6.298 1.00 81.75 194 ARG A CA 1
ATOM 1581 C C . ARG A 1 194 ? -3.112 17.243 6.111 1.00 81.75 194 ARG A C 1
ATOM 1583 O O . ARG A 1 194 ? -3.251 16.097 5.718 1.00 81.75 194 ARG A O 1
ATOM 1590 N N . PHE A 1 195 ? -1.920 17.745 6.431 1.00 82.75 195 PHE A N 1
ATOM 1591 C CA . PHE A 1 195 ? -0.672 16.979 6.376 1.00 82.75 195 PHE A CA 1
ATOM 1592 C C . PHE A 1 195 ? 0.013 16.980 7.749 1.00 82.75 195 PHE A C 1
ATOM 1594 O O . PHE A 1 195 ? 0.859 17.827 8.030 1.00 82.75 195 PHE A O 1
ATOM 1601 N N . PRO A 1 196 ? -0.348 16.052 8.652 1.00 80.19 196 PRO A N 1
ATOM 1602 C CA . PRO A 1 196 ? 0.171 16.065 10.018 1.00 80.19 196 PRO A CA 1
ATOM 1603 C C . PRO A 1 196 ? 1.661 15.721 10.112 1.00 80.19 196 PRO A C 1
ATOM 1605 O O . PRO A 1 196 ? 2.298 16.101 11.084 1.00 80.19 196 PRO A O 1
ATOM 1608 N N . CYS A 1 197 ? 2.218 15.044 9.105 1.00 76.88 197 CYS A N 1
ATOM 1609 C CA . CYS A 1 197 ? 3.633 14.677 9.024 1.00 76.88 197 CYS A CA 1
ATOM 1610 C C . CYS A 1 197 ? 4.537 15.759 8.404 1.00 76.88 197 CYS A C 1
ATOM 1612 O O . CYS A 1 197 ? 5.727 15.516 8.227 1.00 76.88 197 CYS A O 1
ATOM 1614 N N . GLU A 1 198 ? 3.988 16.915 8.014 1.00 76.12 198 GLU A N 1
ATOM 1615 C CA . GLU A 1 198 ? 4.774 18.050 7.498 1.00 76.12 198 GLU A CA 1
ATOM 1616 C C . GLU A 1 198 ? 5.293 18.982 8.604 1.00 76.12 198 GLU A C 1
ATOM 1618 O O . GLU A 1 198 ? 6.077 19.884 8.310 1.00 76.12 198 GLU A O 1
ATOM 1623 N N . LYS A 1 199 ? 4.852 18.783 9.852 1.00 63.44 199 LYS A N 1
ATOM 1624 C CA . LYS A 1 199 ? 5.247 19.574 11.022 1.00 63.44 199 LYS A CA 1
ATOM 1625 C C . LYS A 1 199 ? 6.267 18.851 11.886 1.00 63.44 199 LYS A C 1
ATOM 1627 O O . LYS A 1 199 ? 6.160 17.609 11.991 1.00 63.44 199 LYS A O 1
#

Radius of gyration: 18.16 Å; chains: 1; bounding box: 40×36×46 Å

Sequence (199 aa):
MIPYLDRYVDVAKRLGYCVTVVTNGFFPDTALHSGADFIEVSLDYWGEKQEQSRRVKGLWRRITYLLEEGRRNILEEGEVKVVVRATLFDDNFQDILKIHQRYPEIPILVMPVRGYIVKPKKEELEALEELDNVYVANNCPAGISSFVIAPGLNPEKELDVLACIFYRKLLGRLRDFTKEELEKILKEGRKLPRFPCEK

Secondary structure (DSSP, 8-state):
--TTHHHHHHHHHHTT---EEEE-SSSHHHHHTS--SEEEEE--SSTHHHHHHHT-TTHHHHHHHHHHHHHHHHHHH----EEEEEEE-SS-HHHHHHHHHH-TTS-EEEEE--SSS----HHHHHHHHTSTTEEE-----BTTTB-EEEE-SSTTT-EEEES-TTT--EEEEESS--HHHHHHHHHHHTTS-S-GGG-

pLDDT: mean 92.68, std 7.21, range [58.03, 98.5]

Foldseek 3Di:
DDPPLLVVQVVCVVVVDQFEAEDCLPPLVCNVNSNHLAYEHEDAFADCVSCVVVVHPCSNVSVVVNLVVQLCCCVPVVGRHYAYEYEDWQPRLVRVVVVCVVRVPHAYEYEFDQAPDTGHDPVSQVVQVPRRSYHYDPWQCFLANDWDWAQDPPNVFKTFIARDPPVRHTLFIDGPVDPVRVVSSNVSSVPADGCNRHD